Protein AF-A0A6J8A6L6-F1 (afdb_monomer)

Radius of gyration: 20.28 Å; Cα contacts (8 Å, |Δi|>4): 193; chains: 1; bounding box: 51×46×41 Å

Solvent-accessible surface area (backbone atoms only — not comparable to full-atom values): 12394 Å² total; per-residue (Å²): 108,68,69,60,49,52,60,46,54,54,51,47,54,52,52,54,62,68,62,69,82,65,91,55,63,66,60,51,48,52,50,51,31,48,42,44,27,54,24,18,53,29,79,70,84,44,77,91,83,37,68,95,82,71,87,51,84,79,68,48,50,60,61,52,48,49,46,52,78,72,39,100,46,93,71,59,74,93,60,43,43,72,30,72,67,57,22,48,54,24,46,51,53,48,54,53,51,40,59,72,72,36,48,47,46,54,54,46,48,57,48,46,72,53,46,51,89,36,54,76,45,77,61,79,72,49,72,43,64,65,83,81,79,43,74,45,50,54,52,54,60,70,48,41,53,89,56,95,89,40,44,71,67,57,51,50,73,76,63,75,27,89,49,75,74,43,81,48,71,85,50,92,63,26,36,39,36,30,32,67,79,71,47,75,48,75,43,52,74,96,58,85,83,44,72,77,53,54,75,67,65,68,92,69,85,128

Foldseek 3Di:
DVVVLVVLVVVLVVLVVVVPPDPDDLVVLLLVLLLQLQLQQAQDPDVVPHPPPCPDSVVSVVVVVCCVVPPPHPHDPVSNDHHPVSNVVSVVSNVVSCVVSLVLVSLVSVLCVLQPPQWPDDDSNDTDGDCPVDPSVVVLVVQADDDPSGDDDCCCVVPVADDWPDKDAPDVQFIWTQTPVRDIDTGDPPDDDDPVNVVVDDPDDD

Sequence (206 aa):
MKELYDQTKERLKTIEDYLKPNVKIHTIWEYTFMKYKQEASGCKCDPKYCKPDCENDKECKTKIQYIIDNAAYNLDIDKVKHNSGLRFIAKICLNNLWGHFAHARLKLYELLDILQERVLYIDTDSCIYNDDGSEACKKVENMMGSKLGDLTDEIVSKHNANHIKQFISAGPKDYSMKLDTEKLVSCCKGFRLNAEVEEKITLDKK

InterPro domains:
  IPR023211 DNA polymerase, palm domain superfamily [G3DSA:3.90.1600.10] (101-201)
  IPR043502 DNA/RNA polymerase superfamily [SSF56672] (23-191)

pLDDT: mean 72.85, std 14.39, range [43.75, 91.75]

Organism: Mytilus coruscus (NCBI:txid42192)

Mean predicted aligned error: 13.23 Å

Structure (mmCIF, N/CA/C/O backbone):
data_AF-A0A6J8A6L6-F1
#
_entry.id   AF-A0A6J8A6L6-F1
#
loop_
_atom_site.group_PDB
_atom_site.id
_atom_site.type_symbol
_atom_site.label_atom_id
_atom_site.label_alt_id
_atom_site.label_comp_id
_atom_site.label_asym_id
_atom_site.label_entity_id
_atom_site.label_seq_id
_atom_site.pdbx_PDB_ins_code
_atom_site.Cartn_x
_atom_site.Cartn_y
_atom_site.Cartn_z
_atom_site.occupancy
_atom_site.B_iso_or_equiv
_atom_site.auth_seq_id
_atom_site.auth_comp_id
_atom_site.auth_asym_id
_atom_site.auth_atom_id
_atom_site.pdbx_PDB_model_num
ATOM 1 N N . MET A 1 1 ? -15.154 -14.199 9.720 1.00 44.62 1 MET A N 1
ATOM 2 C CA . MET A 1 1 ? -13.721 -13.899 9.490 1.00 44.62 1 MET A CA 1
ATOM 3 C C . MET A 1 1 ? -12.916 -15.175 9.250 1.00 44.62 1 MET A C 1
ATOM 5 O O . MET A 1 1 ? -12.463 -15.331 8.128 1.00 44.62 1 MET A O 1
ATOM 9 N N . LYS A 1 2 ? -12.824 -16.124 10.202 1.00 44.19 2 LYS A N 1
ATOM 10 C CA . LYS A 1 2 ? -12.105 -17.411 10.011 1.00 44.19 2 LYS A CA 1
ATOM 11 C C . LYS A 1 2 ? -12.559 -18.231 8.796 1.00 44.19 2 LYS A C 1
ATOM 13 O O . LYS A 1 2 ? -11.745 -18.625 7.984 1.00 44.19 2 LYS A O 1
ATOM 18 N N . GLU A 1 3 ? -13.861 -18.392 8.609 1.00 45.03 3 GLU A N 1
ATOM 19 C CA . GLU A 1 3 ? -14.397 -19.197 7.501 1.00 45.03 3 GLU A CA 1
ATOM 20 C C . GLU A 1 3 ? -14.093 -18.591 6.114 1.00 45.03 3 GLU A C 1
ATOM 22 O O . GLU A 1 3 ? -13.758 -19.298 5.168 1.00 45.03 3 GLU A O 1
ATOM 27 N N . LEU A 1 4 ? -14.120 -17.255 6.014 1.00 46.56 4 LEU A N 1
ATOM 28 C CA . LEU A 1 4 ? -13.725 -16.524 4.807 1.00 46.56 4 LEU A CA 1
ATOM 29 C C . LEU A 1 4 ? -12.213 -16.649 4.553 1.00 46.56 4 LEU A C 1
ATOM 31 O O . LEU A 1 4 ? -11.782 -16.760 3.408 1.00 46.56 4 LEU A O 1
ATOM 35 N N . TYR A 1 5 ? -11.415 -16.647 5.622 1.00 53.03 5 TYR A N 1
ATOM 36 C CA . TYR A 1 5 ? -9.968 -16.836 5.580 1.00 53.03 5 TYR A CA 1
ATOM 37 C C . TYR A 1 5 ? -9.588 -18.244 5.099 1.00 53.03 5 TYR A C 1
ATOM 39 O O . TYR A 1 5 ? -8.754 -18.383 4.205 1.00 53.03 5 TYR A O 1
ATOM 47 N N . ASP A 1 6 ? -10.262 -19.279 5.597 1.00 54.59 6 ASP A N 1
ATOM 48 C CA . ASP A 1 6 ? -9.995 -20.672 5.226 1.00 54.59 6 ASP A CA 1
ATOM 49 C C . ASP A 1 6 ? -10.371 -20.954 3.762 1.00 54.59 6 ASP A C 1
ATOM 51 O O . ASP A 1 6 ? -9.559 -21.490 3.003 1.00 54.59 6 ASP A O 1
ATOM 55 N N . GLN A 1 7 ? -11.540 -20.475 3.311 1.00 52.78 7 GLN A N 1
ATOM 56 C CA . GLN A 1 7 ? -11.948 -20.538 1.895 1.00 52.78 7 GLN A CA 1
ATOM 57 C C . GLN A 1 7 ? -10.955 -19.826 0.967 1.00 52.78 7 GLN A C 1
ATOM 59 O O . GLN A 1 7 ? -10.756 -20.200 -0.191 1.00 52.78 7 GLN A O 1
ATOM 64 N N . THR A 1 8 ? -10.328 -18.772 1.473 1.00 47.59 8 THR A N 1
ATOM 65 C CA . THR A 1 8 ? -9.341 -17.991 0.737 1.00 47.59 8 THR A CA 1
ATOM 66 C C . THR A 1 8 ? -7.998 -18.719 0.645 1.00 47.59 8 THR A C 1
ATOM 68 O O . THR A 1 8 ? -7.376 -18.733 -0.419 1.00 47.59 8 THR A O 1
ATOM 71 N N . LYS A 1 9 ? -7.582 -19.395 1.721 1.00 59.16 9 LYS A N 1
ATOM 72 C CA . LYS A 1 9 ? -6.345 -20.187 1.792 1.00 59.16 9 LYS A CA 1
ATOM 73 C C . LYS A 1 9 ? -6.375 -21.416 0.878 1.00 59.16 9 LYS A C 1
ATOM 75 O O . LYS A 1 9 ? -5.357 -21.804 0.306 1.00 59.16 9 LYS A O 1
ATOM 80 N N . GLU A 1 10 ? -7.549 -21.998 0.673 1.00 64.25 10 GLU A N 1
ATOM 81 C CA . GLU A 1 10 ? -7.738 -23.106 -0.269 1.00 64.25 10 GLU A CA 1
ATOM 82 C C . GLU A 1 10 ? -7.642 -22.643 -1.738 1.00 64.25 10 GLU A C 1
ATOM 84 O O . GLU A 1 10 ? -6.993 -23.280 -2.577 1.00 64.25 10 GLU A O 1
ATOM 89 N N . ARG A 1 11 ? -8.202 -21.465 -2.042 1.00 58.31 11 ARG A N 1
ATOM 90 C CA . ARG A 1 11 ? -8.077 -20.820 -3.361 1.00 58.31 11 ARG A CA 1
ATOM 91 C C . ARG A 1 11 ? -6.641 -20.405 -3.671 1.00 58.31 11 ARG A C 1
ATOM 93 O O . ARG A 1 11 ? -6.204 -20.568 -4.805 1.00 58.31 11 ARG A O 1
ATOM 100 N N . LEU A 1 12 ? -5.907 -19.925 -2.670 1.00 56.31 12 LEU A N 1
ATOM 101 C CA . LEU A 1 12 ? -4.475 -19.625 -2.741 1.00 56.31 12 LEU A CA 1
ATOM 102 C C . LEU A 1 12 ? -3.658 -20.821 -3.227 1.00 56.31 12 LEU A C 1
ATOM 104 O O . LEU A 1 12 ? -2.958 -20.725 -4.231 1.00 56.31 12 LEU A O 1
ATOM 108 N N . LYS A 1 13 ? -3.815 -21.964 -2.553 1.00 62.66 13 LYS A N 1
ATOM 109 C CA . LYS A 1 13 ? -3.091 -23.198 -2.874 1.00 62.66 13 LYS A CA 1
ATOM 110 C C . LYS A 1 13 ? -3.380 -23.666 -4.300 1.00 62.66 13 LYS A C 1
ATOM 112 O O . LYS A 1 13 ? -2.478 -24.059 -5.030 1.00 62.66 13 LYS A O 1
ATOM 117 N N . THR A 1 14 ? -4.638 -23.524 -4.718 1.00 61.06 14 THR A N 1
ATOM 118 C CA . THR A 1 14 ? -5.060 -23.804 -6.094 1.00 61.06 14 THR A CA 1
ATOM 119 C C . THR A 1 14 ? -4.344 -22.885 -7.088 1.00 61.06 14 THR A C 1
ATOM 121 O O . THR A 1 14 ? -3.775 -23.369 -8.060 1.00 61.06 14 THR A O 1
ATOM 124 N N . ILE A 1 15 ? -4.315 -21.569 -6.847 1.00 57.56 15 ILE A N 1
ATOM 125 C CA . ILE A 1 15 ? -3.634 -20.601 -7.725 1.00 57.56 15 ILE A CA 1
ATOM 126 C C . ILE A 1 15 ? -2.124 -20.882 -7.791 1.00 57.56 15 ILE A C 1
ATOM 128 O O . ILE A 1 15 ? -1.559 -20.895 -8.882 1.00 57.56 15 ILE A O 1
ATOM 132 N N . GLU A 1 16 ? -1.474 -21.165 -6.661 1.00 57.41 16 GLU A N 1
ATOM 133 C CA . GLU A 1 16 ? -0.052 -21.528 -6.615 1.00 57.41 1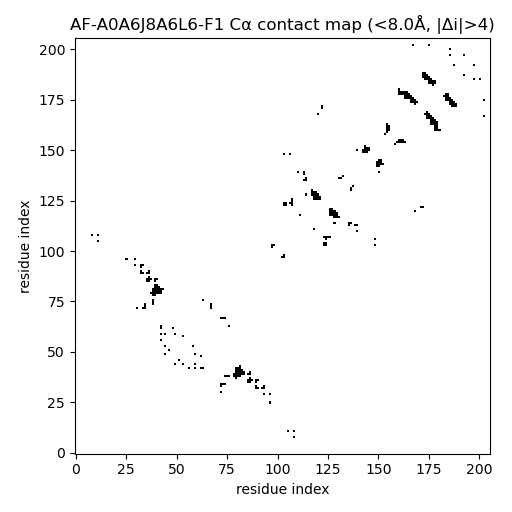6 GLU A CA 1
ATOM 134 C C . GLU A 1 16 ? 0.259 -22.788 -7.430 1.00 57.41 16 GLU A C 1
ATOM 136 O O . GLU A 1 16 ? 1.261 -22.833 -8.145 1.00 57.41 16 GLU A O 1
ATOM 141 N N . ASP A 1 17 ? -0.602 -23.802 -7.364 1.00 61.50 17 ASP A N 1
ATOM 142 C CA . ASP A 1 17 ? -0.435 -25.039 -8.127 1.00 61.50 17 ASP A CA 1
ATOM 143 C C . ASP A 1 17 ? -0.670 -24.828 -9.634 1.00 61.50 17 ASP A C 1
ATOM 145 O O . ASP A 1 17 ? 0.023 -25.438 -10.450 1.00 61.50 17 ASP A O 1
ATOM 149 N N . TYR A 1 18 ? -1.544 -23.889 -10.020 1.00 58.75 18 TYR A N 1
ATOM 150 C CA . TYR A 1 18 ? -1.695 -23.441 -11.413 1.00 58.75 18 TYR A CA 1
ATOM 151 C C . TYR A 1 18 ? -0.482 -22.648 -11.931 1.00 58.75 18 TYR A C 1
ATOM 153 O O . TYR A 1 18 ? -0.196 -22.680 -13.130 1.00 58.75 18 TYR A O 1
ATOM 161 N N . LEU A 1 19 ? 0.250 -21.950 -11.057 1.00 56.94 19 LEU A N 1
ATOM 162 C CA . LEU A 1 19 ? 1.420 -21.142 -11.426 1.00 56.94 19 LEU A CA 1
ATOM 163 C C . LEU A 1 19 ? 2.707 -21.972 -11.609 1.00 56.94 19 LEU A C 1
ATOM 165 O O . LEU A 1 19 ? 3.611 -21.545 -12.329 1.00 56.94 19 LEU A O 1
ATOM 169 N N . LYS A 1 20 ? 2.800 -23.163 -11.002 1.00 55.47 20 LYS A N 1
ATOM 170 C CA . LYS A 1 20 ? 4.007 -24.017 -10.994 1.00 55.47 20 LYS A CA 1
ATOM 171 C C . LYS A 1 20 ? 4.433 -24.663 -12.335 1.00 55.47 20 LYS A C 1
ATOM 173 O O . LYS A 1 20 ? 5.639 -24.859 -12.481 1.00 55.47 20 LYS A O 1
ATOM 178 N N . PRO A 1 21 ? 3.575 -24.996 -13.329 1.00 46.56 21 PRO A N 1
ATOM 179 C CA . PRO A 1 21 ? 4.047 -25.801 -14.468 1.00 46.56 21 PRO A CA 1
ATOM 180 C C . PRO A 1 21 ? 4.604 -25.037 -15.683 1.00 46.56 21 PRO A C 1
ATOM 182 O O . PRO A 1 21 ? 5.220 -25.667 -16.535 1.00 46.56 21 PRO A O 1
ATOM 185 N N . ASN A 1 22 ? 4.415 -23.717 -15.820 1.00 43.88 22 ASN A N 1
ATOM 186 C CA . ASN A 1 22 ? 4.686 -23.017 -17.090 1.00 43.88 22 ASN A CA 1
ATOM 187 C C . ASN A 1 22 ? 5.638 -21.822 -16.953 1.00 43.88 22 ASN A C 1
ATOM 189 O O . ASN A 1 22 ? 5.264 -20.663 -17.155 1.00 43.88 22 ASN A O 1
ATOM 193 N N . VAL A 1 23 ? 6.920 -22.085 -16.699 1.00 56.09 23 VAL A N 1
ATOM 194 C CA . VAL A 1 23 ? 7.944 -21.062 -16.940 1.00 56.09 23 VAL A CA 1
ATOM 195 C C . VAL A 1 23 ? 8.147 -20.933 -18.450 1.00 56.09 23 VAL A C 1
ATOM 197 O O . VAL A 1 23 ? 8.774 -21.795 -19.063 1.00 56.09 23 VAL A O 1
ATOM 200 N N . LYS A 1 24 ? 7.629 -19.844 -19.038 1.00 61.38 24 LYS A N 1
ATOM 201 C CA . LYS A 1 24 ? 8.437 -18.930 -19.876 1.00 61.38 24 LYS A CA 1
ATOM 202 C C . LYS A 1 24 ? 7.698 -17.692 -20.386 1.00 61.38 24 LYS A C 1
ATOM 204 O O . LYS A 1 24 ? 8.381 -16.717 -20.628 1.00 61.38 24 LYS A O 1
ATOM 209 N N . ILE A 1 25 ? 6.369 -17.631 -20.520 1.00 58.41 25 ILE A N 1
ATOM 210 C CA . ILE A 1 25 ? 5.755 -16.396 -21.067 1.00 58.41 25 ILE A CA 1
ATOM 211 C C . ILE A 1 25 ? 5.557 -15.312 -20.007 1.00 58.41 25 ILE A C 1
ATOM 213 O O . ILE A 1 25 ? 5.952 -14.173 -20.216 1.00 58.41 25 ILE A O 1
ATOM 217 N N . HIS A 1 26 ? 5.020 -15.690 -18.847 1.00 62.03 26 HIS A N 1
ATOM 218 C CA . HIS A 1 26 ? 4.762 -14.797 -17.722 1.00 62.03 26 HIS A CA 1
ATOM 219 C C . HIS A 1 26 ? 6.042 -14.095 -17.256 1.00 62.03 26 HIS A C 1
ATOM 221 O O . HIS A 1 26 ? 6.106 -12.871 -17.248 1.00 62.03 26 HIS A O 1
ATOM 227 N N . THR A 1 27 ? 7.089 -14.871 -16.967 1.00 66.19 27 THR A N 1
ATOM 228 C CA . THR A 1 27 ? 8.368 -14.333 -16.503 1.00 66.19 27 THR A CA 1
ATOM 229 C C . THR A 1 27 ? 9.036 -13.495 -17.588 1.00 66.19 27 THR A C 1
ATOM 231 O O . THR A 1 27 ? 9.457 -12.382 -17.318 1.00 66.19 27 THR A O 1
ATOM 234 N N . ILE A 1 28 ? 9.065 -13.934 -18.850 1.00 66.62 28 ILE A N 1
ATOM 235 C CA . ILE A 1 28 ? 9.642 -13.110 -19.926 1.00 66.62 28 ILE A CA 1
ATOM 236 C C . ILE A 1 28 ? 8.905 -11.772 -20.051 1.00 66.62 28 ILE A C 1
ATOM 238 O O . ILE A 1 28 ? 9.544 -10.734 -20.222 1.00 66.62 28 ILE A O 1
ATOM 242 N N . TRP A 1 29 ? 7.580 -11.770 -19.940 1.00 69.12 29 TRP A N 1
ATOM 243 C CA . TRP A 1 29 ? 6.769 -10.563 -20.071 1.00 69.12 29 TRP A CA 1
ATOM 244 C C . TRP A 1 29 ? 6.945 -9.632 -18.862 1.00 69.12 29 TRP A C 1
ATOM 246 O O . TRP A 1 29 ? 7.194 -8.442 -19.050 1.00 69.12 29 TRP A O 1
ATOM 256 N N . GLU A 1 30 ? 6.941 -10.159 -17.633 1.00 71.31 30 GLU A N 1
ATOM 257 C CA . GLU A 1 30 ? 7.287 -9.392 -16.427 1.00 71.31 30 GLU A CA 1
ATOM 258 C C . GLU A 1 30 ? 8.668 -8.746 -16.548 1.00 71.31 30 GLU A C 1
ATOM 260 O O . GLU A 1 30 ? 8.789 -7.532 -16.388 1.00 71.31 30 GLU A O 1
ATOM 265 N N . TYR A 1 31 ? 9.690 -9.524 -16.915 1.00 74.75 31 TYR A N 1
ATOM 266 C CA . TYR A 1 31 ? 11.065 -9.045 -17.069 1.00 74.75 31 TYR A CA 1
ATOM 267 C C . TYR A 1 31 ? 11.170 -7.972 -18.160 1.00 74.75 31 TYR A C 1
ATOM 269 O O . TYR A 1 31 ? 11.819 -6.943 -17.966 1.00 74.75 31 TYR A O 1
ATOM 277 N N . THR A 1 32 ? 10.500 -8.177 -19.295 1.00 74.94 32 THR A N 1
ATOM 278 C CA . THR A 1 32 ? 10.548 -7.262 -20.443 1.00 74.94 32 THR A CA 1
ATOM 279 C C . THR A 1 32 ? 9.894 -5.923 -20.120 1.00 74.94 32 THR A C 1
ATOM 281 O O . THR A 1 32 ? 10.501 -4.868 -20.312 1.00 74.94 32 THR A O 1
ATOM 284 N N . PHE A 1 33 ? 8.669 -5.932 -19.588 1.00 80.31 33 PHE A N 1
ATOM 285 C CA . PHE A 1 33 ? 7.977 -4.681 -19.283 1.00 80.31 33 PHE A CA 1
ATOM 286 C C . PHE A 1 33 ? 8.528 -3.998 -18.033 1.00 80.31 33 PHE A C 1
ATOM 288 O O . PHE A 1 33 ? 8.491 -2.768 -17.965 1.00 80.31 33 PHE A O 1
ATOM 295 N N . MET A 1 34 ? 9.098 -4.740 -17.078 1.00 77.25 34 MET A N 1
ATOM 296 C CA . MET A 1 34 ? 9.843 -4.143 -15.966 1.00 77.25 34 MET A CA 1
ATOM 297 C C . MET A 1 34 ? 11.084 -3.411 -16.447 1.00 77.25 34 MET A C 1
ATOM 299 O O . MET A 1 34 ? 11.280 -2.254 -16.063 1.00 77.25 34 MET A O 1
ATOM 303 N N . LYS A 1 35 ? 11.852 -4.032 -17.346 1.00 77.69 35 LYS A N 1
ATOM 304 C CA . LYS A 1 35 ? 12.988 -3.393 -18.008 1.00 77.69 35 LYS A CA 1
ATOM 305 C C . LYS A 1 35 ? 12.556 -2.107 -18.714 1.00 77.69 35 LYS A C 1
ATOM 307 O O . LYS A 1 35 ? 13.074 -1.044 -18.389 1.00 77.69 35 LYS A O 1
ATOM 312 N N . TYR A 1 36 ? 11.530 -2.156 -19.568 1.00 80.12 36 TYR A N 1
ATOM 313 C CA . TYR A 1 36 ? 11.034 -0.955 -20.254 1.00 80.12 36 TYR A CA 1
ATOM 314 C C . TYR A 1 36 ? 10.513 0.118 -19.302 1.00 80.12 36 TYR A C 1
ATOM 316 O O . TYR A 1 36 ? 10.744 1.306 -19.517 1.00 80.12 36 TYR A O 1
ATOM 324 N N . LYS A 1 37 ? 9.828 -0.271 -18.223 1.00 79.69 37 LYS A N 1
ATOM 325 C CA . LYS A 1 37 ? 9.348 0.665 -17.204 1.00 79.69 37 LYS A CA 1
ATOM 326 C C . LYS A 1 37 ? 10.514 1.374 -16.515 1.00 79.69 37 LYS A C 1
ATOM 328 O O . LYS A 1 37 ? 10.396 2.568 -16.237 1.00 79.69 37 LYS A O 1
ATOM 333 N N . GLN A 1 38 ? 11.591 0.655 -16.208 1.00 76.44 38 GLN A N 1
ATOM 334 C CA . GLN A 1 38 ? 12.791 1.192 -15.563 1.00 76.44 38 GLN A CA 1
ATOM 335 C C . GLN A 1 38 ? 13.590 2.081 -16.527 1.00 76.44 38 GLN A C 1
ATOM 337 O O . GLN A 1 38 ? 13.855 3.230 -16.180 1.00 76.44 38 GLN A O 1
ATOM 342 N N . GLU A 1 39 ? 13.848 1.628 -17.757 1.00 76.38 39 GLU A N 1
ATOM 343 C CA . GLU A 1 39 ? 14.518 2.412 -18.811 1.00 76.38 39 GLU A CA 1
ATOM 344 C C . GLU A 1 39 ? 13.767 3.718 -19.106 1.00 76.38 39 GLU A C 1
ATOM 346 O O . GLU A 1 39 ? 14.351 4.800 -19.080 1.00 76.38 39 GLU A O 1
ATOM 351 N N . ALA A 1 40 ? 12.443 3.639 -19.274 1.00 77.88 40 ALA A N 1
ATOM 352 C CA . ALA A 1 40 ? 11.594 4.792 -19.564 1.00 77.88 40 ALA A CA 1
ATOM 353 C C . ALA A 1 40 ? 11.356 5.710 -18.355 1.00 77.88 40 ALA A C 1
ATOM 355 O O . ALA A 1 40 ? 10.939 6.859 -18.517 1.00 77.88 40 ALA A O 1
ATOM 356 N N . SER A 1 41 ? 11.589 5.236 -17.126 1.00 70.62 41 SER A N 1
ATOM 357 C CA . SER A 1 41 ? 11.539 6.120 -15.954 1.00 70.62 41 SER A CA 1
ATOM 358 C C . SER A 1 41 ? 12.656 7.156 -16.014 1.00 70.62 41 SER A C 1
ATOM 360 O O . SER A 1 41 ? 12.446 8.295 -15.582 1.00 70.62 41 SER A O 1
ATOM 362 N N . GLY A 1 42 ? 13.783 6.796 -16.635 1.00 64.50 42 GLY A N 1
ATOM 363 C CA . GLY A 1 42 ? 14.973 7.621 -16.691 1.00 64.50 42 GLY A CA 1
ATOM 364 C C . GLY A 1 42 ? 15.522 7.944 -15.303 1.00 64.50 42 GLY A C 1
ATOM 365 O O . GLY A 1 42 ? 15.006 7.530 -14.259 1.00 64.50 42 GLY A O 1
ATOM 366 N N . CYS A 1 43 ? 16.559 8.761 -15.308 1.00 55.38 43 CYS A 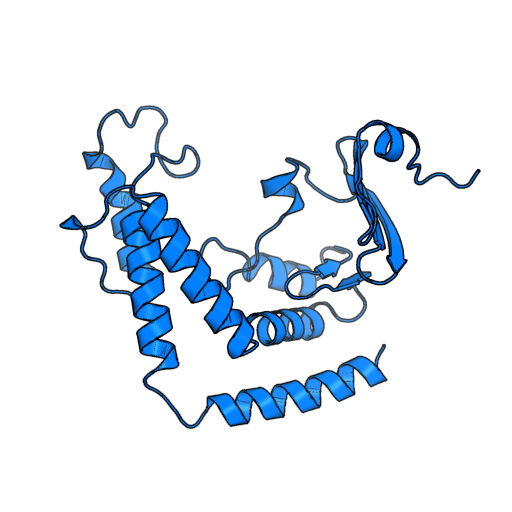N 1
ATOM 367 C CA . CYS A 1 43 ? 17.203 9.281 -14.122 1.00 55.38 43 CYS A CA 1
ATOM 368 C C . CYS A 1 43 ? 16.743 10.717 -13.867 1.00 55.38 43 CYS A C 1
ATOM 370 O O . CYS A 1 43 ? 17.449 11.674 -14.140 1.00 55.38 43 CYS A O 1
ATOM 372 N N . LYS A 1 44 ? 15.520 10.894 -13.355 1.00 51.41 44 LYS A N 1
ATOM 373 C CA . LYS A 1 44 ? 15.205 12.157 -12.675 1.00 51.41 44 LYS A CA 1
ATOM 374 C C . LYS A 1 44 ? 15.861 12.102 -11.300 1.00 51.41 44 LYS A C 1
ATOM 376 O O . LYS A 1 44 ? 15.604 11.145 -10.563 1.00 51.41 44 LYS A O 1
ATOM 381 N N . CYS A 1 45 ? 16.712 13.084 -11.005 1.00 46.91 45 CYS A N 1
ATOM 382 C CA . CYS A 1 45 ? 17.333 13.283 -9.700 1.00 46.91 45 CYS A CA 1
ATOM 383 C C . CYS A 1 45 ? 16.217 13.308 -8.651 1.00 46.91 45 CYS A C 1
ATOM 385 O O . CYS A 1 45 ? 15.422 14.243 -8.601 1.00 46.91 45 CYS A O 1
ATOM 387 N N . ASP A 1 46 ? 16.088 12.225 -7.891 1.00 45.56 46 ASP A N 1
ATOM 388 C CA . ASP A 1 46 ? 15.126 12.133 -6.802 1.00 45.56 46 ASP A CA 1
ATOM 389 C C . ASP A 1 46 ? 15.845 12.647 -5.547 1.00 45.56 46 ASP A C 1
ATOM 391 O O . ASP A 1 46 ? 16.861 12.049 -5.178 1.00 45.56 46 ASP A O 1
ATOM 395 N N . PRO A 1 47 ? 15.382 13.731 -4.896 1.00 47.78 47 PRO A N 1
ATOM 396 C CA . PRO A 1 47 ? 16.052 14.314 -3.731 1.00 47.78 47 PRO A CA 1
ATOM 397 C C . PRO A 1 47 ? 16.237 13.334 -2.564 1.00 47.78 47 PRO A C 1
ATOM 399 O O . PRO A 1 47 ? 17.066 13.574 -1.693 1.00 47.78 47 PRO A O 1
ATOM 402 N N . LYS A 1 48 ? 15.483 12.223 -2.535 1.00 47.12 48 LYS A N 1
ATOM 403 C CA . LYS A 1 48 ? 15.651 11.157 -1.534 1.00 47.12 48 LYS A CA 1
ATOM 404 C C . LYS A 1 48 ? 16.914 10.314 -1.739 1.00 47.12 48 LYS A C 1
ATOM 406 O O . LYS A 1 48 ? 17.388 9.708 -0.784 1.00 47.12 48 LYS A O 1
ATOM 411 N N . TYR A 1 49 ? 17.435 10.247 -2.966 1.00 44.44 49 TYR A N 1
ATOM 412 C CA . TYR A 1 49 ? 18.526 9.340 -3.356 1.00 44.44 49 TYR A CA 1
ATOM 413 C C . TYR A 1 49 ? 19.702 10.044 -4.052 1.00 44.44 49 TYR A C 1
ATOM 415 O O . TYR A 1 49 ? 20.747 9.429 -4.259 1.00 44.44 49 TYR A O 1
ATOM 423 N N . CYS A 1 50 ? 19.556 11.321 -4.409 1.00 45.16 50 CYS A N 1
ATOM 424 C CA . CYS A 1 50 ? 20.597 12.154 -5.007 1.00 45.16 50 CYS A CA 1
ATOM 425 C C . CYS A 1 50 ? 20.936 13.327 -4.079 1.00 45.16 50 CYS A C 1
ATOM 427 O O . CYS A 1 50 ? 20.060 13.857 -3.397 1.00 45.16 50 CYS A O 1
ATOM 429 N N . LYS A 1 51 ? 22.204 13.757 -4.071 1.00 46.28 51 LYS A N 1
ATOM 430 C CA . LYS A 1 51 ? 22.604 14.991 -3.380 1.00 46.28 51 LYS A CA 1
ATOM 431 C C . LYS A 1 51 ? 21.904 16.207 -4.024 1.00 46.28 51 LYS A C 1
ATOM 433 O O . LYS A 1 51 ? 21.661 16.165 -5.233 1.00 46.28 51 LYS A O 1
ATOM 438 N N . PRO A 1 52 ? 21.614 17.278 -3.257 1.00 47.84 52 PRO A N 1
ATOM 439 C CA . PRO A 1 52 ? 20.927 18.477 -3.753 1.00 47.84 52 PRO A CA 1
ATOM 440 C C . PRO A 1 52 ? 21.585 19.137 -4.978 1.00 47.84 52 PRO A C 1
ATOM 442 O O . PRO A 1 52 ? 20.874 19.681 -5.815 1.00 47.84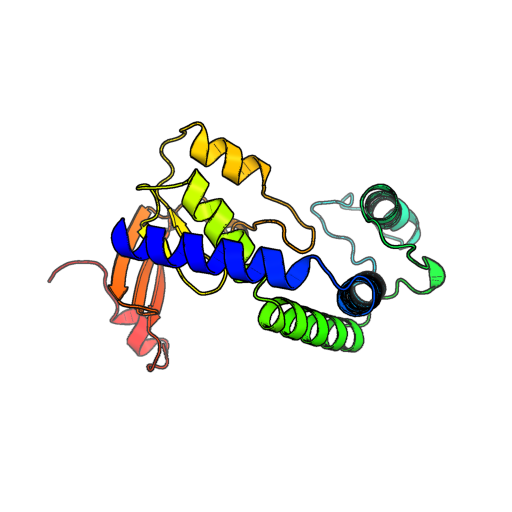 52 PRO A O 1
ATOM 445 N N . ASP A 1 53 ? 22.907 19.007 -5.131 1.00 47.88 53 ASP A N 1
ATOM 446 C CA . ASP A 1 53 ? 23.703 19.669 -6.179 1.00 47.88 53 ASP A CA 1
ATOM 447 C C . ASP A 1 53 ? 23.974 18.786 -7.419 1.00 47.88 53 ASP A C 1
ATOM 449 O O . ASP A 1 53 ? 25.002 18.912 -8.084 1.00 47.88 53 ASP A O 1
ATOM 453 N N . CYS A 1 54 ? 23.079 17.847 -7.743 1.00 49.25 54 CYS A N 1
ATOM 454 C CA . CYS A 1 54 ? 23.215 16.991 -8.928 1.00 49.25 54 CYS A CA 1
ATOM 455 C C . CYS A 1 54 ? 22.889 17.773 -10.218 1.00 49.25 54 CYS A C 1
ATOM 457 O O . CYS A 1 54 ? 21.841 17.573 -10.835 1.00 49.25 54 CYS A O 1
ATOM 459 N N . GLU A 1 55 ? 23.792 18.663 -10.635 1.00 45.59 55 GLU A N 1
ATOM 460 C CA . GLU A 1 55 ? 23.639 19.507 -11.831 1.00 45.59 55 GLU A CA 1
ATOM 461 C C . GLU A 1 55 ? 23.827 18.755 -13.154 1.00 45.59 55 GLU A C 1
ATOM 463 O O . GLU A 1 55 ? 23.509 19.292 -14.211 1.00 45.59 55 GLU A O 1
ATOM 468 N N . ASN A 1 56 ? 24.312 17.509 -13.146 1.00 47.53 56 ASN A N 1
ATOM 469 C CA . ASN A 1 56 ? 24.547 16.773 -14.383 1.00 47.53 56 ASN A CA 1
ATOM 470 C C . ASN A 1 56 ? 24.231 15.279 -14.264 1.00 47.53 56 ASN A C 1
ATOM 472 O O . ASN A 1 56 ? 24.727 14.579 -13.383 1.00 47.53 56 ASN A O 1
ATOM 476 N N . ASP A 1 57 ? 23.494 14.789 -15.264 1.00 49.75 57 ASP A N 1
ATOM 477 C CA . ASP A 1 57 ? 23.056 13.406 -15.540 1.00 49.75 57 ASP A CA 1
ATOM 478 C C . ASP A 1 57 ? 24.137 12.310 -15.331 1.00 49.75 57 ASP A C 1
ATOM 480 O O . ASP A 1 57 ? 23.836 11.123 -15.215 1.00 49.75 57 ASP A O 1
ATOM 484 N N . LYS A 1 58 ? 25.422 12.686 -15.250 1.00 44.50 58 LYS A N 1
ATOM 485 C CA . LYS A 1 58 ? 26.567 11.780 -15.062 1.00 44.50 58 LYS A CA 1
ATOM 486 C C . LYS A 1 58 ? 26.693 11.185 -13.654 1.00 44.50 58 LYS A C 1
ATOM 488 O O . LYS A 1 58 ? 27.255 10.095 -13.545 1.00 44.50 58 LYS A O 1
ATOM 493 N N . GLU A 1 59 ? 26.177 11.834 -12.608 1.00 44.72 59 GLU A N 1
ATOM 494 C CA . GLU A 1 59 ? 26.194 11.288 -11.236 1.00 44.72 59 GLU A CA 1
ATOM 495 C C . GLU A 1 59 ? 24.983 10.395 -10.917 1.00 44.72 59 GLU A C 1
ATOM 497 O O . GLU A 1 59 ? 24.995 9.667 -9.927 1.00 44.72 59 GLU A O 1
ATOM 502 N N . CYS A 1 60 ? 23.983 10.317 -11.805 1.00 49.84 60 CYS A N 1
ATOM 503 C CA . CYS A 1 60 ? 22.838 9.409 -11.656 1.00 49.84 60 CYS A CA 1
ATOM 504 C C . CYS A 1 60 ? 23.179 7.919 -11.882 1.00 49.84 60 CYS A C 1
ATOM 506 O O . CYS A 1 60 ? 22.322 7.036 -11.768 1.00 49.84 60 CYS A O 1
ATOM 508 N N . LYS A 1 61 ? 24.456 7.620 -12.155 1.00 50.81 61 LYS A N 1
ATOM 509 C CA . LYS A 1 61 ? 24.993 6.260 -12.252 1.00 50.81 61 LYS A CA 1
ATOM 510 C C . LYS A 1 61 ? 24.797 5.454 -10.972 1.00 50.81 61 LYS A C 1
ATOM 512 O O . LYS A 1 61 ? 24.639 4.252 -11.078 1.00 50.81 61 LYS A O 1
ATOM 517 N N . THR A 1 62 ? 24.737 6.067 -9.790 1.00 52.19 62 THR A N 1
ATOM 518 C CA . THR A 1 62 ? 24.487 5.347 -8.524 1.00 52.19 62 THR A CA 1
ATOM 519 C C . THR A 1 62 ? 23.084 4.753 -8.442 1.00 52.19 62 THR A C 1
ATOM 521 O O . THR A 1 62 ? 22.942 3.640 -7.948 1.00 52.19 62 THR A O 1
ATOM 524 N N . LYS A 1 63 ? 22.051 5.421 -8.977 1.00 55.25 63 LYS A N 1
ATOM 525 C CA . LYS A 1 63 ? 20.690 4.857 -9.050 1.00 55.25 63 LYS A CA 1
ATOM 526 C C . LYS A 1 63 ? 20.621 3.717 -10.060 1.00 55.25 63 LYS A C 1
ATOM 528 O O . LYS A 1 63 ? 20.028 2.685 -9.770 1.00 55.25 63 LYS A O 1
ATOM 533 N N . ILE A 1 64 ? 21.245 3.890 -11.225 1.00 57.38 64 ILE A N 1
ATOM 534 C CA . ILE A 1 64 ? 21.307 2.851 -12.261 1.00 57.38 64 ILE A CA 1
ATOM 535 C C . ILE A 1 64 ? 22.104 1.648 -11.757 1.00 57.38 64 ILE A C 1
ATOM 537 O O . ILE A 1 64 ? 21.620 0.532 -11.876 1.00 57.38 64 ILE A O 1
ATOM 541 N N . GLN A 1 65 ? 23.262 1.869 -11.135 1.00 57.44 65 GLN A N 1
ATOM 542 C CA . GLN A 1 65 ? 24.099 0.818 -10.565 1.00 57.44 65 GLN A CA 1
ATOM 543 C C . GLN A 1 65 ? 23.383 0.113 -9.414 1.00 57.44 65 GLN A C 1
ATOM 545 O O . GLN A 1 65 ? 23.321 -1.104 -9.418 1.00 57.44 65 GLN A O 1
ATOM 550 N N . TYR A 1 66 ? 22.726 0.846 -8.507 1.00 57.72 66 TYR A N 1
ATOM 551 C CA . TYR A 1 66 ? 21.881 0.241 -7.475 1.00 57.72 66 TYR A CA 1
ATOM 552 C C . TYR A 1 66 ? 20.782 -0.628 -8.089 1.00 57.72 66 TYR A C 1
ATOM 554 O O . TYR A 1 66 ? 20.569 -1.741 -7.623 1.00 57.72 66 TYR A O 1
ATOM 562 N N . ILE A 1 67 ? 20.095 -0.163 -9.138 1.00 59.34 67 ILE A N 1
ATOM 563 C CA . ILE A 1 67 ? 19.073 -0.963 -9.822 1.00 59.34 67 ILE A CA 1
ATOM 564 C C . ILE A 1 67 ? 19.712 -2.171 -10.522 1.00 59.34 67 ILE A C 1
ATOM 566 O O . ILE A 1 67 ? 19.147 -3.247 -10.424 1.00 59.34 67 ILE A O 1
ATOM 570 N N . ILE A 1 68 ? 20.870 -2.048 -11.170 1.00 61.22 68 ILE A N 1
ATOM 571 C CA . ILE A 1 68 ? 21.589 -3.177 -11.787 1.00 61.22 68 ILE A CA 1
ATOM 572 C C . ILE A 1 68 ? 21.996 -4.209 -10.727 1.00 61.22 68 ILE A C 1
ATOM 574 O O . ILE A 1 68 ? 21.780 -5.401 -10.920 1.00 61.22 68 ILE A O 1
ATOM 578 N N . ASP A 1 69 ? 22.518 -3.751 -9.592 1.00 58.69 69 ASP A N 1
ATOM 579 C CA . ASP A 1 69 ? 22.986 -4.601 -8.497 1.00 58.69 69 ASP A CA 1
ATOM 580 C C . ASP A 1 69 ? 21.815 -5.269 -7.750 1.00 58.69 69 ASP A C 1
ATOM 582 O O . ASP A 1 69 ? 21.971 -6.342 -7.173 1.00 58.69 69 ASP 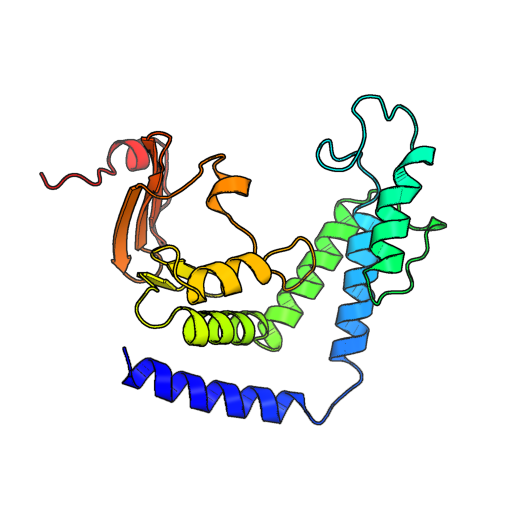A O 1
ATOM 586 N N . ASN A 1 70 ? 20.627 -4.646 -7.752 1.00 54.50 70 ASN A N 1
ATOM 587 C CA . ASN A 1 70 ? 19.462 -5.078 -6.966 1.00 54.50 70 ASN A CA 1
ATOM 588 C C . ASN A 1 70 ? 18.274 -5.596 -7.785 1.00 54.50 70 ASN A C 1
ATOM 590 O O . ASN A 1 70 ? 17.281 -6.035 -7.186 1.00 54.50 70 ASN A O 1
ATOM 594 N N . ALA A 1 71 ? 18.318 -5.503 -9.110 1.00 57.03 71 ALA A N 1
ATOM 595 C CA . ALA A 1 71 ? 17.267 -5.968 -10.001 1.00 57.03 71 ALA A CA 1
ATOM 596 C C . ALA A 1 71 ? 17.781 -7.125 -10.855 1.00 57.03 71 ALA A C 1
ATOM 598 O O . ALA A 1 71 ? 18.855 -7.072 -11.437 1.00 57.03 71 ALA A O 1
ATOM 599 N N . ALA A 1 72 ? 16.960 -8.163 -11.004 1.00 54.31 72 ALA A N 1
ATOM 600 C CA . ALA A 1 72 ? 17.277 -9.336 -11.818 1.00 54.31 72 ALA A CA 1
ATOM 601 C C . ALA A 1 72 ? 17.222 -9.070 -13.343 1.00 54.31 72 ALA A C 1
ATOM 603 O O . ALA A 1 72 ? 17.185 -10.011 -14.136 1.00 54.31 72 ALA A O 1
ATOM 604 N N . TYR A 1 73 ? 17.155 -7.804 -13.767 1.00 63.12 73 TYR A N 1
ATOM 605 C CA . TYR A 1 73 ? 16.899 -7.394 -15.145 1.00 63.12 73 TYR A CA 1
ATOM 606 C C . TYR A 1 73 ? 18.166 -6.770 -15.735 1.00 63.12 73 TYR A C 1
ATOM 608 O O . TYR A 1 73 ? 18.655 -5.763 -15.231 1.00 63.12 73 TYR A O 1
ATOM 616 N N . ASN A 1 74 ? 18.682 -7.344 -16.824 1.00 63.56 74 ASN A N 1
ATOM 617 C CA . ASN A 1 74 ? 19.846 -6.816 -17.539 1.00 63.56 74 ASN A CA 1
ATOM 618 C C . ASN A 1 74 ? 19.462 -5.518 -18.282 1.00 63.56 74 ASN A C 1
ATOM 620 O O . ASN A 1 74 ? 18.990 -5.555 -19.428 1.00 63.56 74 ASN A O 1
ATOM 624 N N . LEU A 1 75 ? 19.555 -4.390 -17.577 1.00 67.31 75 LEU A N 1
ATOM 625 C CA . LEU A 1 75 ? 19.187 -3.055 -18.050 1.00 67.31 75 LEU A CA 1
ATOM 626 C C . LEU A 1 75 ? 20.213 -2.524 -19.046 1.00 67.31 75 LEU A C 1
ATOM 628 O O . LEU A 1 75 ? 21.416 -2.638 -18.834 1.00 67.31 75 LEU A O 1
ATOM 632 N N . ASP A 1 76 ? 19.723 -1.917 -20.124 1.00 67.88 76 ASP A N 1
ATOM 633 C CA . ASP A 1 76 ? 20.581 -1.263 -21.102 1.00 67.88 76 ASP A CA 1
ATOM 634 C C . ASP A 1 76 ? 20.730 0.214 -20.721 1.00 67.88 76 ASP A C 1
ATOM 636 O O . ASP A 1 76 ? 19.800 1.005 -20.895 1.00 67.88 76 ASP A O 1
ATOM 640 N N . ILE A 1 77 ? 21.883 0.567 -20.141 1.00 63.81 77 ILE A N 1
ATOM 641 C CA . ILE A 1 77 ? 22.153 1.906 -19.589 1.00 63.81 77 ILE A CA 1
ATOM 642 C C . ILE A 1 77 ? 21.955 2.989 -20.656 1.00 63.81 77 ILE A C 1
ATOM 644 O O . ILE A 1 77 ? 21.409 4.050 -20.356 1.00 63.81 77 ILE A O 1
ATOM 648 N N . ASP A 1 78 ? 22.303 2.697 -21.909 1.00 67.12 78 ASP A N 1
ATOM 649 C CA . ASP A 1 78 ? 22.205 3.648 -23.020 1.00 67.12 78 ASP A CA 1
ATOM 650 C C . ASP A 1 78 ? 20.749 3.952 -23.410 1.00 67.12 78 ASP A C 1
ATOM 652 O O . ASP A 1 78 ? 20.452 4.991 -24.007 1.00 67.12 78 ASP A O 1
ATOM 656 N N . LYS A 1 79 ? 19.812 3.068 -23.043 1.00 68.75 79 LYS A N 1
ATOM 657 C CA . LYS A 1 79 ? 18.369 3.244 -23.266 1.00 68.75 79 LYS A CA 1
ATOM 658 C C . LYS A 1 79 ? 17.645 3.898 -22.092 1.00 68.75 79 LYS A C 1
ATOM 660 O O . LYS A 1 79 ? 16.462 4.224 -22.229 1.00 68.75 79 LYS A O 1
ATOM 665 N N . VAL A 1 80 ? 18.313 4.116 -20.956 1.00 69.12 80 VAL A N 1
ATOM 666 C CA . VAL A 1 80 ? 17.714 4.757 -19.777 1.00 69.12 80 VAL A CA 1
ATOM 667 C C . VAL A 1 80 ? 17.529 6.251 -20.046 1.00 69.12 80 VAL A C 1
ATOM 669 O O . VAL A 1 80 ? 18.374 7.085 -19.733 1.00 69.12 80 VAL A O 1
ATOM 672 N N . LYS A 1 81 ? 16.384 6.608 -20.628 1.00 70.38 81 LYS A N 1
ATOM 673 C CA . LYS A 1 81 ? 15.992 7.988 -20.918 1.00 70.38 81 LYS A CA 1
ATOM 674 C C . LYS A 1 81 ? 14.554 8.210 -20.485 1.00 70.38 81 LYS A C 1
ATOM 676 O O . LYS A 1 81 ? 13.670 7.409 -20.781 1.00 70.38 81 LYS A O 1
ATOM 681 N N . HIS A 1 82 ? 14.307 9.337 -19.818 1.00 74.69 82 HIS A N 1
ATOM 682 C CA . HIS A 1 82 ? 12.964 9.674 -19.359 1.00 74.69 82 HIS A CA 1
ATOM 683 C C . HIS A 1 82 ? 11.977 9.735 -20.537 1.00 74.69 82 HIS A C 1
ATOM 685 O O . HIS A 1 82 ? 12.109 10.567 -21.434 1.00 74.69 82 HIS A O 1
ATOM 691 N N . ASN A 1 83 ? 10.978 8.854 -20.514 1.00 78.31 83 ASN A N 1
ATOM 692 C CA . ASN A 1 83 ? 9.918 8.744 -21.507 1.00 78.31 83 ASN A CA 1
ATOM 693 C C . ASN A 1 83 ? 8.599 8.394 -20.800 1.00 78.31 83 ASN A C 1
ATOM 695 O O . ASN A 1 83 ? 8.316 7.236 -20.486 1.00 78.31 83 ASN A O 1
ATOM 699 N N . SER A 1 84 ? 7.775 9.410 -20.542 1.00 76.06 84 SER A N 1
ATOM 700 C CA . SER A 1 84 ? 6.509 9.260 -19.815 1.00 76.06 84 SER A CA 1
ATOM 701 C C . SER A 1 84 ? 5.510 8.338 -20.525 1.00 76.06 84 SER A C 1
ATOM 703 O O . SER A 1 84 ? 4.836 7.555 -19.856 1.00 76.06 84 SER A O 1
ATOM 705 N N . GLY A 1 85 ? 5.447 8.382 -21.860 1.00 77.25 85 GLY A N 1
ATOM 706 C CA . GLY A 1 85 ? 4.537 7.560 -22.662 1.00 77.25 85 GLY A CA 1
ATOM 707 C C . GLY A 1 85 ? 4.904 6.078 -22.625 1.00 77.25 85 GLY A C 1
ATOM 708 O O . GLY A 1 85 ? 4.071 5.239 -22.282 1.00 77.25 85 GLY A O 1
ATOM 709 N N . LEU A 1 86 ? 6.172 5.750 -22.886 1.00 78.44 86 LEU A N 1
ATOM 710 C CA . LEU A 1 86 ? 6.652 4.366 -22.812 1.00 78.44 86 LEU A CA 1
ATOM 711 C C . LEU A 1 86 ? 6.530 3.814 -21.388 1.00 78.44 86 LEU A C 1
ATOM 713 O O . LEU A 1 86 ? 6.097 2.678 -21.194 1.00 78.44 86 LEU A O 1
ATOM 717 N N . ARG A 1 87 ? 6.826 4.642 -20.379 1.00 81.00 87 ARG A N 1
ATOM 718 C CA . ARG A 1 87 ? 6.641 4.283 -18.971 1.00 81.00 87 ARG A CA 1
ATOM 719 C C . ARG A 1 87 ? 5.182 3.956 -18.657 1.00 81.00 87 ARG A C 1
ATOM 721 O O . ARG A 1 87 ? 4.922 3.013 -17.909 1.00 81.00 87 ARG A O 1
ATOM 728 N N . PHE A 1 88 ? 4.247 4.741 -19.185 1.00 80.50 88 PHE A N 1
ATOM 729 C CA . PHE A 1 88 ? 2.817 4.538 -18.989 1.00 80.50 88 PHE A CA 1
ATOM 730 C C . PHE A 1 88 ? 2.345 3.225 -19.619 1.00 80.50 88 PHE A C 1
ATOM 732 O O . PHE A 1 88 ? 1.725 2.420 -18.926 1.00 80.50 88 PHE A O 1
ATOM 739 N N . ILE A 1 89 ? 2.720 2.961 -20.875 1.00 82.06 89 ILE A N 1
ATOM 740 C CA . ILE A 1 89 ? 2.387 1.711 -21.577 1.00 82.06 89 ILE A CA 1
ATOM 741 C C . ILE A 1 89 ? 2.964 0.508 -20.827 1.00 82.06 89 ILE A C 1
ATOM 743 O O . ILE A 1 89 ? 2.232 -0.424 -20.502 1.00 82.06 89 ILE A O 1
ATOM 747 N N . ALA A 1 90 ? 4.250 0.559 -20.467 1.00 83.00 90 ALA A N 1
ATOM 748 C CA . ALA A 1 90 ? 4.895 -0.521 -19.729 1.00 83.00 90 ALA A CA 1
ATOM 749 C C . ALA A 1 90 ? 4.225 -0.776 -18.369 1.00 83.00 90 ALA A C 1
ATOM 751 O O . ALA A 1 90 ? 4.034 -1.926 -17.975 1.00 83.00 90 ALA A O 1
ATOM 752 N N . LYS A 1 91 ? 3.805 0.287 -17.667 1.00 83.19 91 LYS A N 1
ATOM 753 C CA . LYS A 1 91 ? 3.055 0.174 -16.408 1.00 83.19 91 LYS A CA 1
ATOM 754 C C . LYS A 1 91 ? 1.671 -0.451 -16.614 1.00 83.19 91 LYS A C 1
ATOM 756 O O . LYS A 1 91 ? 1.294 -1.295 -15.809 1.00 83.19 91 LYS A O 1
ATOM 761 N N . ILE A 1 92 ? 0.932 -0.069 -17.659 1.00 84.94 92 ILE A N 1
ATOM 762 C CA . ILE A 1 92 ? -0.377 -0.668 -17.971 1.00 84.94 92 ILE A CA 1
ATOM 763 C C . ILE A 1 92 ? -0.233 -2.159 -18.246 1.00 84.94 92 ILE A C 1
ATOM 765 O O . ILE A 1 92 ? -0.972 -2.949 -17.665 1.00 84.94 92 ILE A O 1
ATOM 769 N N . CYS A 1 93 ? 0.722 -2.539 -19.098 1.00 83.62 93 CYS A N 1
ATOM 770 C CA . CYS A 1 93 ? 0.988 -3.937 -19.404 1.00 83.62 93 CYS A CA 1
ATOM 771 C C . CYS A 1 93 ? 1.229 -4.714 -18.107 1.00 83.62 93 CYS A C 1
ATOM 773 O O . CYS A 1 93 ? 0.464 -5.628 -17.806 1.00 83.62 93 CYS A O 1
ATOM 775 N N . LEU A 1 94 ? 2.196 -4.281 -17.291 1.00 78.88 94 LEU A N 1
ATOM 776 C CA . LEU A 1 94 ? 2.508 -4.923 -16.010 1.00 78.88 94 LEU A CA 1
ATOM 777 C C . LEU A 1 94 ? 1.290 -5.057 -15.098 1.00 78.88 94 LEU A C 1
ATOM 779 O O . LEU A 1 94 ? 1.040 -6.149 -14.603 1.00 78.88 94 LEU A O 1
ATOM 783 N N . ASN A 1 95 ? 0.514 -3.985 -14.913 1.00 80.69 95 ASN A N 1
ATOM 784 C CA . ASN A 1 95 ? -0.672 -4.008 -14.057 1.00 80.69 95 ASN A CA 1
ATOM 785 C C . ASN A 1 95 ? -1.722 -5.019 -14.550 1.00 80.69 95 ASN A C 1
ATOM 787 O O . ASN A 1 95 ? -2.309 -5.734 -13.740 1.00 80.69 95 ASN A O 1
ATOM 791 N N . ASN A 1 96 ? -1.935 -5.112 -15.866 1.00 80.94 96 ASN A N 1
ATOM 792 C CA . ASN A 1 96 ? -2.875 -6.072 -16.447 1.00 80.94 96 ASN A CA 1
ATOM 793 C C . ASN A 1 96 ? -2.421 -7.517 -16.221 1.00 80.94 96 ASN A C 1
ATOM 795 O O . ASN A 1 96 ? -3.241 -8.367 -15.882 1.00 80.94 96 ASN A O 1
ATOM 799 N N . LEU A 1 97 ? -1.125 -7.798 -16.371 1.00 76.62 97 LEU A N 1
ATOM 800 C CA . LEU A 1 97 ? -0.577 -9.139 -16.156 1.00 76.62 97 LEU A CA 1
ATOM 801 C C . LEU A 1 97 ? -0.599 -9.534 -14.680 1.00 76.62 97 LEU A C 1
ATOM 803 O O . LEU A 1 97 ? -1.043 -10.631 -14.348 1.00 76.62 97 LEU A O 1
ATOM 807 N N . TRP A 1 98 ? -0.198 -8.620 -13.796 1.00 73.69 98 TRP A N 1
ATOM 808 C CA . TRP A 1 98 ? -0.262 -8.818 -12.347 1.00 73.69 98 TRP A CA 1
ATOM 809 C C . TRP A 1 98 ? -1.692 -9.072 -11.861 1.00 73.69 98 TRP A C 1
ATOM 811 O O . TRP A 1 98 ? -1.909 -9.918 -10.992 1.00 73.69 98 TRP A O 1
ATOM 821 N N . GLY A 1 99 ? -2.675 -8.389 -12.455 1.00 71.38 99 GLY A N 1
ATOM 822 C CA . GLY A 1 99 ? -4.093 -8.652 -12.215 1.00 71.38 99 GLY A CA 1
ATOM 823 C C . GLY A 1 99 ? -4.558 -9.998 -12.777 1.00 71.38 99 GLY A C 1
ATOM 824 O O . GLY A 1 99 ? -5.294 -10.713 -12.100 1.00 71.38 99 GLY A O 1
ATOM 825 N N . HIS A 1 100 ? -4.108 -10.367 -13.982 1.00 73.62 100 HIS A N 1
ATOM 826 C CA . HIS A 1 100 ? -4.477 -11.620 -14.649 1.00 73.62 100 HIS A CA 1
ATOM 827 C C . HIS A 1 100 ? -4.027 -12.858 -13.864 1.00 73.62 100 HIS A C 1
ATOM 829 O O . HIS A 1 100 ? -4.821 -13.773 -13.666 1.00 73.62 100 HIS A O 1
ATOM 835 N N . PHE A 1 101 ? -2.788 -12.861 -13.365 1.00 71.25 101 PHE A N 1
ATOM 836 C CA . PHE A 1 101 ? -2.251 -13.959 -12.548 1.00 71.25 101 PHE A CA 1
ATOM 837 C C . PHE A 1 101 ? -2.588 -13.844 -11.059 1.00 71.25 101 PHE A C 1
ATOM 839 O O . PHE A 1 101 ? -2.150 -14.667 -10.262 1.00 71.25 101 PHE A O 1
ATOM 846 N N . ALA A 1 102 ? -3.379 -12.837 -10.675 1.00 74.31 102 ALA A N 1
ATOM 847 C CA . ALA A 1 102 ? -3.790 -12.582 -9.299 1.00 74.31 102 ALA A CA 1
ATOM 848 C C . ALA A 1 102 ? -2.628 -12.418 -8.294 1.00 74.31 102 ALA A C 1
ATOM 850 O O . ALA A 1 102 ? -2.852 -12.545 -7.091 1.00 74.31 102 ALA A O 1
ATOM 851 N N . HIS A 1 103 ? -1.421 -12.056 -8.747 1.00 75.25 103 HIS A N 1
ATOM 852 C CA . HIS A 1 103 ? -0.238 -11.881 -7.886 1.00 75.25 103 HIS A CA 1
ATOM 853 C C . HIS A 1 103 ? -0.453 -10.857 -6.773 1.00 75.25 103 HIS A C 1
ATOM 855 O O . HIS A 1 103 ? -0.025 -11.069 -5.642 1.00 75.25 103 HIS A O 1
ATOM 861 N N . ALA A 1 104 ? -1.197 -9.785 -7.063 1.00 76.31 104 ALA A N 1
ATOM 862 C CA . ALA A 1 104 ? -1.578 -8.795 -6.058 1.00 76.31 104 ALA A CA 1
ATOM 863 C C . ALA A 1 104 ? -2.411 -9.413 -4.921 1.00 76.31 104 ALA A C 1
ATOM 865 O O . ALA A 1 104 ? -2.192 -9.104 -3.752 1.00 76.31 104 ALA A O 1
ATOM 866 N N . ARG A 1 105 ? -3.321 -10.342 -5.249 1.00 81.06 105 ARG A N 1
ATOM 867 C CA . ARG A 1 105 ? -4.118 -11.054 -4.242 1.00 81.06 105 ARG A CA 1
ATOM 868 C C . ARG A 1 105 ? -3.278 -12.050 -3.456 1.00 81.06 105 ARG A C 1
ATOM 870 O O . ARG A 1 105 ? -3.460 -12.131 -2.251 1.00 81.06 105 ARG A O 1
ATOM 877 N N . LEU A 1 106 ? -2.357 -12.767 -4.105 1.00 83.06 106 LEU A N 1
ATOM 878 C CA . LEU A 1 106 ? -1.437 -13.675 -3.407 1.00 83.06 106 LEU A CA 1
ATOM 879 C C . LEU A 1 106 ? -0.643 -12.919 -2.334 1.00 83.06 106 LEU A C 1
ATOM 881 O O . LEU A 1 106 ? -0.648 -13.313 -1.170 1.00 83.06 106 LEU A O 1
ATOM 885 N N . LYS A 1 107 ? -0.056 -11.775 -2.707 1.00 83.31 107 LYS A N 1
ATOM 886 C CA . LYS A 1 107 ? 0.690 -10.905 -1.787 1.00 83.31 107 LYS A CA 1
ATOM 887 C C . LYS A 1 107 ? -0.173 -10.348 -0.662 1.00 83.31 107 LYS A C 1
ATOM 889 O O . LYS A 1 107 ? 0.257 -10.335 0.488 1.00 83.31 107 LYS A O 1
ATOM 894 N N . LEU A 1 108 ? -1.399 -9.931 -0.972 1.00 85.88 108 LEU A N 1
ATOM 895 C CA . LEU A 1 108 ? -2.350 -9.514 0.053 1.00 85.88 108 LEU A CA 1
ATOM 896 C C . LEU A 1 108 ? -2.621 -10.649 1.044 1.00 85.88 108 LEU A C 1
ATOM 898 O O . LEU A 1 108 ? -2.655 -10.410 2.242 1.00 85.88 108 LEU A O 1
ATOM 902 N N . TYR A 1 109 ? -2.785 -11.885 0.581 1.00 86.19 109 TYR A N 1
ATOM 903 C CA . TYR A 1 109 ? -3.055 -13.001 1.480 1.00 86.19 109 TYR A CA 1
ATOM 904 C C . TYR A 1 109 ? -1.858 -13.394 2.349 1.00 86.19 109 TYR A C 1
ATOM 906 O O . TYR A 1 109 ? -2.067 -13.706 3.518 1.00 86.19 109 TYR A O 1
ATOM 914 N N . GLU A 1 110 ? -0.626 -13.309 1.836 1.00 87.31 110 GLU A N 1
ATOM 915 C CA . GLU A 1 110 ? 0.584 -13.416 2.669 1.00 87.31 110 GLU A CA 1
ATOM 916 C C . GLU A 1 110 ? 0.552 -12.385 3.809 1.00 87.31 110 GLU A C 1
ATOM 918 O O . GLU A 1 110 ? 0.815 -12.712 4.966 1.00 87.31 110 GLU A O 1
ATOM 923 N N . LEU A 1 111 ? 0.153 -11.148 3.499 1.00 87.75 111 LEU A N 1
ATOM 924 C CA . LEU A 1 111 ? 0.010 -10.083 4.486 1.00 87.75 111 LEU A CA 1
ATOM 925 C C . LEU A 1 111 ? -1.079 -10.393 5.525 1.00 87.75 111 LEU A C 1
ATOM 927 O O . LEU A 1 111 ? -0.865 -10.181 6.718 1.00 87.75 111 LEU A O 1
ATOM 931 N N . LEU A 1 112 ? -2.232 -10.919 5.096 1.00 88.94 112 LEU A N 1
ATOM 932 C CA . LEU A 1 112 ? -3.308 -11.320 6.011 1.00 88.94 112 LEU A CA 1
ATOM 933 C C . LEU A 1 112 ? -2.878 -12.470 6.933 1.00 88.94 112 LEU A C 1
ATOM 935 O O . LEU A 1 112 ? -3.265 -12.472 8.100 1.00 88.94 112 LEU A O 1
ATOM 939 N N . ASP A 1 113 ? -2.067 -13.416 6.446 1.00 89.00 113 ASP A N 1
ATOM 940 C CA . ASP A 1 113 ? -1.543 -14.530 7.253 1.00 89.00 113 ASP A CA 1
ATOM 941 C C . ASP A 1 113 ? -0.527 -14.036 8.305 1.00 89.00 113 ASP A C 1
ATOM 943 O O . ASP A 1 113 ? -0.429 -14.602 9.394 1.00 89.00 113 ASP A O 1
ATOM 947 N N . ILE A 1 114 ? 0.155 -12.913 8.060 1.00 89.00 114 ILE A N 1
ATOM 948 C CA . ILE A 1 114 ? 1.024 -12.263 9.055 1.00 89.00 114 ILE A CA 1
ATOM 949 C C . ILE A 1 114 ? 0.207 -11.421 10.049 1.00 89.00 114 ILE A C 1
ATOM 951 O O . ILE A 1 114 ? 0.376 -11.551 11.265 1.00 89.00 114 ILE A O 1
ATOM 955 N N . LEU A 1 115 ? -0.668 -10.545 9.547 1.00 89.88 115 LEU A N 1
ATOM 956 C CA . LEU A 1 115 ? -1.372 -9.540 10.351 1.00 89.88 115 LEU A CA 1
ATOM 957 C C . LEU A 1 115 ? -2.535 -10.119 11.163 1.00 89.88 115 LEU A C 1
ATOM 959 O O . LEU A 1 115 ? -2.803 -9.627 12.265 1.00 89.88 115 LEU A O 1
ATOM 963 N N . GLN A 1 116 ? -3.182 -11.177 10.668 1.00 89.75 116 GLN A N 1
ATOM 964 C CA . GLN A 1 116 ? -4.282 -11.877 11.333 1.00 89.75 116 GLN A CA 1
ATOM 965 C C . GLN A 1 116 ? -5.393 -10.902 11.778 1.00 89.75 116 GLN A C 1
ATOM 967 O O . GLN A 1 116 ? -5.917 -10.132 10.975 1.00 89.75 116 GLN A O 1
ATOM 972 N N . GLU A 1 117 ? -5.751 -10.903 13.064 1.00 88.25 117 GLU A N 1
ATOM 973 C CA . GLU A 1 117 ? -6.848 -10.110 13.635 1.00 88.25 117 GLU A CA 1
ATOM 974 C C . GLU A 1 117 ? -6.588 -8.593 13.656 1.00 88.25 117 GLU A C 1
ATOM 976 O O . GLU A 1 117 ? -7.493 -7.823 13.964 1.00 88.25 117 GLU A O 1
ATOM 981 N N . ARG A 1 118 ? -5.380 -8.138 13.298 1.00 90.12 118 ARG A N 1
ATOM 982 C CA . ARG A 1 118 ? -5.032 -6.705 13.248 1.00 90.12 118 ARG A CA 1
ATOM 983 C C . ARG A 1 118 ? -5.584 -5.996 12.020 1.00 90.12 118 ARG A C 1
ATOM 985 O O . ARG A 1 118 ? -5.551 -4.770 11.966 1.00 90.12 118 ARG A O 1
ATOM 992 N N . VAL A 1 119 ? -6.046 -6.739 11.018 1.00 90.44 119 VAL A N 1
ATOM 993 C CA . VAL A 1 119 ? -6.540 -6.168 9.764 1.00 90.44 119 VAL A CA 1
ATOM 994 C C . VAL A 1 119 ? -7.926 -5.565 9.982 1.00 90.44 119 VAL A C 1
ATOM 996 O O . VAL A 1 119 ? -8.876 -6.263 10.330 1.00 90.44 119 VAL A O 1
ATOM 999 N N . LEU A 1 120 ? -8.037 -4.260 9.744 1.00 89.31 120 LEU A N 1
ATOM 1000 C CA . LEU A 1 120 ? -9.266 -3.480 9.887 1.00 89.31 120 LEU A CA 1
ATOM 1001 C C . LEU A 1 120 ? -10.055 -3.406 8.578 1.00 89.31 120 LEU A C 1
ATOM 1003 O O . LEU A 1 120 ? -11.283 -3.340 8.598 1.00 89.31 120 LEU A O 1
ATOM 1007 N N . TYR A 1 121 ? -9.364 -3.397 7.438 1.00 90.50 121 TYR A N 1
ATOM 1008 C CA . TYR A 1 121 ? -9.992 -3.298 6.124 1.00 90.50 121 TYR A CA 1
ATOM 1009 C C . TYR A 1 121 ? -9.100 -3.888 5.029 1.00 90.50 121 TYR A C 1
ATOM 1011 O O . TYR A 1 121 ? -7.874 -3.817 5.113 1.00 90.50 121 TYR A O 1
ATOM 1019 N N . ILE A 1 122 ? -9.725 -4.438 3.985 1.00 88.88 122 ILE A N 1
ATOM 1020 C CA . ILE A 1 122 ? -9.053 -4.998 2.807 1.00 88.88 122 ILE A CA 1
ATOM 1021 C C . ILE A 1 122 ? -9.696 -4.471 1.519 1.00 88.88 122 ILE A C 1
ATOM 1023 O O . ILE A 1 122 ? -10.922 -4.411 1.404 1.00 88.88 122 ILE A O 1
ATOM 1027 N N . ASP A 1 123 ? -8.876 -4.130 0.528 1.00 85.38 123 ASP A N 1
ATOM 1028 C CA . ASP A 1 123 ? -9.286 -3.996 -0.876 1.00 85.38 123 ASP A CA 1
ATOM 1029 C C . ASP A 1 123 ? -8.378 -4.881 -1.754 1.00 85.38 123 ASP A C 1
ATOM 1031 O O . ASP A 1 123 ? -7.707 -5.789 -1.279 1.00 85.38 123 ASP A O 1
ATOM 1035 N N . THR A 1 124 ? -8.409 -4.660 -3.063 1.00 79.06 124 THR A N 1
ATOM 1036 C CA . THR A 1 124 ? -7.867 -5.521 -4.118 1.00 79.06 124 THR A CA 1
ATOM 1037 C C . THR A 1 124 ? -6.369 -5.797 -3.962 1.00 79.06 124 THR A C 1
ATOM 1039 O O . THR A 1 124 ? -5.923 -6.900 -4.274 1.00 79.06 124 THR A O 1
ATOM 1042 N N . ASP A 1 125 ? -5.617 -4.805 -3.497 1.00 82.56 125 ASP A N 1
ATOM 1043 C CA . ASP A 1 125 ? -4.158 -4.798 -3.376 1.00 82.56 125 ASP A CA 1
ATOM 1044 C C . 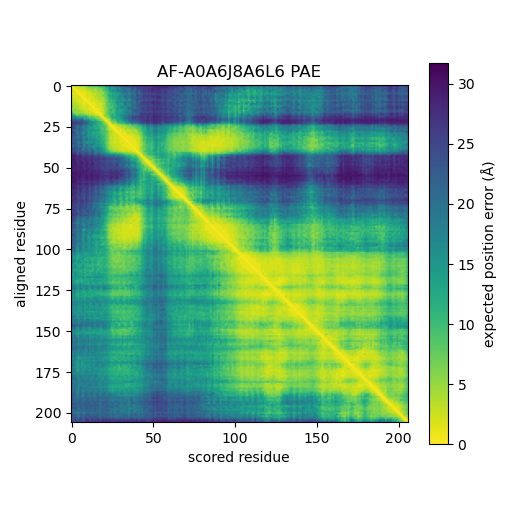ASP A 1 125 ? -3.668 -3.954 -2.183 1.00 82.56 125 ASP A C 1
ATOM 1046 O O . ASP A 1 125 ? -2.484 -3.642 -2.082 1.00 82.56 125 ASP A O 1
ATOM 1050 N N . SER A 1 126 ? -4.567 -3.592 -1.264 1.00 86.56 126 SER A N 1
ATOM 1051 C CA . SER A 1 126 ? -4.260 -2.773 -0.093 1.00 86.56 126 SER A CA 1
ATOM 1052 C C . SER A 1 126 ? -4.992 -3.276 1.145 1.00 86.56 126 SER A C 1
ATOM 1054 O O . SER A 1 126 ? -6.047 -3.912 1.063 1.00 86.56 126 SER A O 1
ATOM 1056 N N . CYS A 1 127 ? -4.430 -2.987 2.314 1.00 89.88 127 CYS A N 1
ATOM 1057 C CA . CYS A 1 127 ? -5.086 -3.238 3.586 1.00 89.88 127 CYS A CA 1
ATOM 1058 C C . CYS A 1 127 ? -4.846 -2.071 4.544 1.00 89.88 127 CYS A C 1
ATOM 1060 O O . CYS A 1 127 ? -3.874 -1.327 4.405 1.00 89.88 127 CYS A O 1
ATOM 1062 N N . ILE A 1 128 ? -5.728 -1.945 5.525 1.00 91.12 128 ILE A N 1
ATOM 1063 C CA . ILE A 1 128 ? -5.555 -1.074 6.683 1.00 91.12 128 ILE A CA 1
ATOM 1064 C C . ILE A 1 128 ? -5.497 -1.994 7.891 1.00 91.12 128 ILE A C 1
ATOM 1066 O O . ILE A 1 128 ? -6.352 -2.871 8.041 1.00 91.12 128 ILE A O 1
ATOM 1070 N N . TYR A 1 129 ? -4.501 -1.806 8.743 1.00 91.75 129 TYR A N 1
ATOM 1071 C CA . TYR A 1 129 ? -4.294 -2.621 9.930 1.00 91.75 129 TYR A CA 1
ATOM 1072 C C . TYR A 1 129 ? -3.964 -1.748 11.136 1.00 91.75 129 TYR A C 1
ATOM 1074 O O . TYR A 1 129 ? -3.553 -0.598 10.993 1.00 91.75 129 TYR A O 1
ATOM 1082 N N . ASN A 1 130 ? -4.184 -2.299 12.325 1.00 91.44 130 ASN A N 1
ATOM 1083 C CA . ASN A 1 130 ? -3.778 -1.678 13.573 1.00 91.44 130 ASN A CA 1
ATOM 1084 C C . ASN A 1 130 ? -2.319 -2.028 13.875 1.00 91.44 130 ASN A C 1
ATOM 1086 O O . ASN A 1 130 ? -1.995 -3.209 14.020 1.00 91.44 130 ASN A O 1
ATOM 1090 N N . ASP A 1 131 ? -1.465 -1.014 13.989 1.00 89.25 131 ASP A N 1
ATOM 1091 C CA . ASP A 1 131 ? -0.073 -1.204 14.378 1.00 89.25 131 ASP A CA 1
ATOM 1092 C C . ASP A 1 131 ? 0.078 -1.162 15.905 1.00 89.25 131 ASP A C 1
ATOM 1094 O O . ASP A 1 131 ? -0.046 -0.118 16.543 1.00 89.25 131 ASP A O 1
ATOM 1098 N N . ASP A 1 132 ? 0.315 -2.333 16.491 1.00 87.44 132 ASP A N 1
ATOM 1099 C CA . ASP A 1 132 ? 0.546 -2.546 17.920 1.00 87.44 132 ASP A CA 1
ATOM 1100 C C . ASP A 1 132 ? 2.041 -2.697 18.273 1.00 87.44 132 ASP A C 1
ATOM 1102 O O . ASP A 1 132 ? 2.374 -3.039 19.411 1.00 87.44 132 ASP A O 1
ATOM 1106 N N . G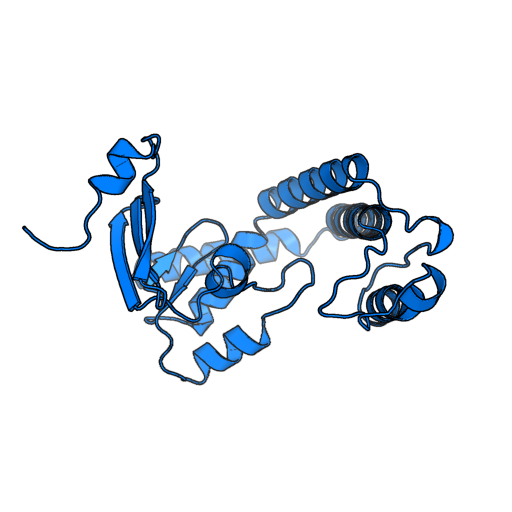LY A 1 133 ? 2.953 -2.492 17.314 1.00 86.69 133 GLY A N 1
ATOM 1107 C CA . GLY A 1 133 ? 4.391 -2.723 17.486 1.00 86.69 133 GLY A CA 1
ATOM 1108 C C . GLY A 1 133 ? 4.775 -4.202 17.635 1.00 86.69 133 GLY A C 1
ATOM 1109 O O . GLY A 1 133 ? 5.907 -4.517 18.028 1.00 86.69 133 GLY A O 1
ATOM 1110 N N . SER A 1 134 ? 3.851 -5.126 17.353 1.00 88.81 134 SER A N 1
ATOM 1111 C CA . SER A 1 134 ? 4.113 -6.561 17.424 1.00 88.81 134 SER A CA 1
ATOM 1112 C C . SER A 1 134 ? 5.111 -7.022 16.363 1.00 88.81 134 SER A C 1
ATOM 1114 O O . SER A 1 134 ? 5.387 -6.356 15.365 1.00 88.81 134 SER A O 1
ATOM 1116 N N . GLU A 1 135 ? 5.628 -8.235 16.551 1.00 88.62 135 GLU A N 1
ATOM 1117 C CA . GLU A 1 135 ? 6.527 -8.866 15.583 1.00 88.62 135 GLU A CA 1
ATOM 1118 C C . GLU A 1 135 ? 5.880 -9.042 14.196 1.00 88.62 135 GLU A C 1
ATOM 1120 O O . GLU A 1 135 ? 6.572 -9.062 13.182 1.00 88.62 135 GLU A O 1
ATOM 1125 N N . ALA A 1 136 ? 4.547 -9.137 14.131 1.00 86.44 136 ALA A N 1
ATOM 1126 C CA . ALA A 1 136 ? 3.819 -9.178 12.868 1.00 86.44 136 ALA A CA 1
ATOM 1127 C C . ALA A 1 136 ? 3.942 -7.851 12.101 1.00 86.44 136 ALA A C 1
ATOM 1129 O O . ALA A 1 136 ? 4.257 -7.869 10.913 1.00 86.44 136 ALA A O 1
ATOM 1130 N N . CYS A 1 137 ? 3.766 -6.714 12.778 1.00 85.44 137 CYS A N 1
ATOM 1131 C CA . CYS A 1 137 ? 3.915 -5.391 12.168 1.00 85.44 137 CYS A CA 1
ATOM 1132 C C . CYS A 1 137 ? 5.344 -5.155 11.672 1.00 85.44 137 CYS A C 1
ATOM 1134 O O . CYS A 1 137 ? 5.539 -4.773 10.522 1.00 85.44 137 CYS A O 1
ATOM 1136 N N . LYS A 1 138 ? 6.353 -5.519 12.473 1.00 87.56 138 LYS A N 1
ATOM 1137 C CA . LYS A 1 138 ? 7.767 -5.421 12.068 1.00 87.56 138 LYS A CA 1
ATOM 1138 C C . LYS A 1 138 ? 8.090 -6.265 10.835 1.00 87.56 138 LYS A C 1
ATOM 1140 O O . LYS A 1 138 ? 8.898 -5.874 9.995 1.00 87.56 138 LYS A O 1
ATOM 1145 N N . LYS A 1 139 ? 7.472 -7.443 10.695 1.00 87.25 139 LYS A N 1
ATOM 1146 C CA . LYS A 1 139 ? 7.610 -8.258 9.476 1.00 87.25 139 LYS A CA 1
ATOM 1147 C C . LYS A 1 139 ? 7.039 -7.545 8.256 1.00 87.25 139 LYS A C 1
ATOM 1149 O O . LYS A 1 139 ? 7.675 -7.585 7.209 1.00 87.25 139 LYS A O 1
ATOM 1154 N N . VAL A 1 140 ? 5.891 -6.882 8.394 1.00 86.94 140 VAL A N 1
ATOM 1155 C CA . VAL A 1 140 ? 5.297 -6.084 7.312 1.00 86.94 140 VAL A CA 1
ATOM 1156 C C . VAL A 1 140 ? 6.200 -4.911 6.934 1.00 86.94 140 VAL A C 1
ATOM 1158 O O . VAL A 1 140 ? 6.459 -4.729 5.748 1.00 86.94 140 VAL A O 1
ATOM 1161 N N . GLU A 1 141 ? 6.752 -4.187 7.909 1.00 84.50 141 GLU A N 1
ATOM 1162 C CA . GLU A 1 141 ? 7.718 -3.104 7.664 1.00 84.50 141 GLU A CA 1
ATOM 1163 C C . GLU A 1 141 ? 8.945 -3.595 6.881 1.00 84.50 141 GLU A C 1
ATOM 1165 O O . GLU A 1 141 ? 9.379 -2.952 5.928 1.00 84.50 141 GLU A O 1
ATOM 1170 N N . ASN A 1 142 ? 9.465 -4.781 7.207 1.00 84.12 142 ASN A N 1
ATOM 1171 C CA . ASN A 1 142 ? 10.586 -5.387 6.480 1.00 84.12 142 ASN A CA 1
ATOM 1172 C C . ASN A 1 142 ? 10.230 -5.843 5.051 1.00 84.12 142 ASN A C 1
ATOM 1174 O O . ASN A 1 142 ? 11.127 -6.045 4.234 1.00 84.12 142 ASN A O 1
ATOM 1178 N N . MET A 1 143 ? 8.943 -6.025 4.740 1.00 82.94 143 MET A N 1
ATOM 1179 C CA . MET A 1 143 ? 8.444 -6.342 3.393 1.00 82.94 143 MET A CA 1
ATOM 1180 C C . MET A 1 143 ? 8.181 -5.084 2.551 1.00 82.94 143 MET A C 1
ATOM 1182 O O . MET A 1 143 ? 7.783 -5.186 1.384 1.00 82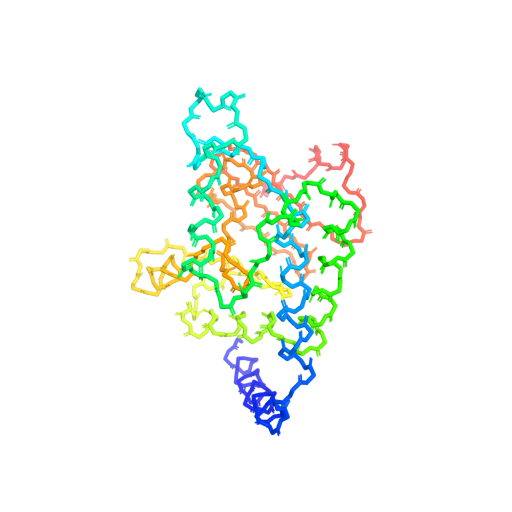.94 143 MET A O 1
ATOM 1186 N N . MET A 1 144 ? 8.378 -3.898 3.125 1.00 82.62 144 MET A N 1
ATOM 1187 C CA . MET A 1 144 ? 8.223 -2.643 2.411 1.00 82.62 144 MET A CA 1
ATOM 1188 C C . MET A 1 144 ? 9.424 -2.336 1.527 1.00 82.62 144 MET A C 1
ATOM 1190 O O . MET A 1 144 ? 10.570 -2.658 1.840 1.00 82.62 144 MET A O 1
ATOM 1194 N N . GLY A 1 145 ? 9.170 -1.641 0.424 1.00 78.12 145 GLY A N 1
ATOM 1195 C CA . GLY A 1 145 ? 10.233 -1.286 -0.499 1.00 78.12 145 GLY A CA 1
ATOM 1196 C C . GLY A 1 145 ? 9.768 -0.469 -1.694 1.00 78.12 145 GLY A C 1
ATOM 1197 O O . GLY A 1 145 ? 8.657 0.053 -1.750 1.00 78.12 145 GLY A O 1
ATOM 1198 N N . SER A 1 146 ? 10.680 -0.300 -2.648 1.00 67.94 146 SER A N 1
ATOM 1199 C CA . SER A 1 146 ? 10.472 0.518 -3.851 1.00 67.94 146 SER A CA 1
ATOM 1200 C C . SER A 1 146 ? 10.429 -0.307 -5.141 1.00 67.94 146 SER A C 1
ATOM 1202 O O . SER A 1 146 ? 10.279 0.252 -6.235 1.00 67.94 146 SER A O 1
ATOM 1204 N N . LYS A 1 147 ? 10.571 -1.633 -5.040 1.00 67.19 147 LYS A N 1
ATOM 1205 C CA . LYS A 1 147 ? 10.563 -2.558 -6.174 1.00 67.19 147 LYS A CA 1
ATOM 1206 C C . LYS A 1 147 ? 9.132 -2.990 -6.502 1.00 67.19 147 LYS A C 1
ATOM 1208 O O . LYS A 1 147 ? 8.177 -2.730 -5.775 1.00 67.19 147 LYS A O 1
ATOM 1213 N N . LEU A 1 148 ? 8.960 -3.600 -7.676 1.00 66.25 148 LEU A N 1
ATOM 1214 C CA . LEU A 1 148 ? 7.656 -4.129 -8.073 1.00 66.25 148 LEU A CA 1
ATOM 1215 C C . LEU A 1 148 ? 7.304 -5.328 -7.187 1.00 66.25 148 LEU A C 1
ATOM 1217 O O . LEU A 1 148 ? 8.076 -6.280 -7.136 1.00 66.25 148 LEU A O 1
ATOM 1221 N N . GLY A 1 149 ? 6.127 -5.281 -6.566 1.00 71.69 149 GLY A N 1
ATOM 1222 C CA . GLY A 1 149 ? 5.647 -6.316 -5.651 1.00 71.69 149 GLY A CA 1
ATOM 1223 C C . GLY A 1 149 ? 5.965 -6.037 -4.181 1.00 71.69 149 GLY A C 1
ATOM 1224 O O . GLY A 1 149 ? 5.418 -6.731 -3.327 1.00 71.69 149 GLY A O 1
ATOM 1225 N N . ASP A 1 150 ? 6.786 -5.021 -3.891 1.00 81.69 150 ASP A N 1
ATOM 1226 C CA . ASP A 1 150 ? 7.020 -4.553 -2.525 1.00 81.69 150 ASP A CA 1
ATOM 1227 C C . ASP A 1 150 ? 5.790 -3.800 -2.001 1.00 81.69 150 ASP A C 1
ATOM 1229 O O . ASP A 1 150 ? 5.058 -3.154 -2.761 1.00 81.69 150 ASP A O 1
ATOM 1233 N N . LEU A 1 151 ? 5.590 -3.845 -0.685 1.00 83.19 151 LEU A N 1
ATOM 1234 C CA . LEU A 1 151 ? 4.542 -3.076 -0.023 1.00 83.19 151 LEU A CA 1
ATOM 1235 C C . LEU A 1 151 ? 4.955 -1.605 0.089 1.00 83.19 151 LEU A C 1
ATOM 1237 O O . LEU A 1 151 ? 6.116 -1.281 0.346 1.00 83.19 151 LEU A O 1
ATOM 1241 N N . THR A 1 152 ? 3.993 -0.703 -0.079 1.00 85.25 152 THR A N 1
ATOM 1242 C CA . THR A 1 152 ? 4.224 0.743 0.013 1.00 85.25 152 THR A CA 1
ATOM 1243 C C . THR A 1 152 ? 3.282 1.380 1.016 1.00 85.25 152 THR A C 1
ATOM 1245 O O . THR A 1 152 ? 2.084 1.105 0.985 1.00 85.25 152 THR A O 1
ATOM 1248 N N . ASP A 1 153 ? 3.799 2.295 1.835 1.00 86.00 153 ASP A N 1
ATOM 1249 C CA . ASP A 1 153 ? 2.973 3.108 2.727 1.00 86.00 153 ASP A CA 1
ATOM 1250 C C . ASP A 1 153 ? 2.323 4.258 1.945 1.00 86.00 153 ASP A C 1
ATOM 1252 O O . ASP A 1 153 ? 2.978 5.210 1.495 1.00 86.00 153 ASP A O 1
ATOM 1256 N N . GLU A 1 154 ? 1.009 4.158 1.756 1.00 84.62 154 GLU A N 1
ATOM 1257 C CA . GLU A 1 154 ? 0.221 5.182 1.077 1.00 84.62 154 GLU A CA 1
ATOM 1258 C C . GLU A 1 154 ? 0.019 6.449 1.917 1.00 84.62 154 GLU A C 1
ATOM 1260 O O . GLU A 1 154 ? -0.122 7.534 1.350 1.00 84.62 154 GLU A O 1
ATOM 1265 N N . ILE A 1 155 ? 0.023 6.342 3.245 1.00 84.38 155 ILE A N 1
ATOM 1266 C CA . ILE A 1 155 ? -0.244 7.453 4.163 1.00 84.38 155 ILE A CA 1
ATOM 1267 C C . ILE A 1 155 ? 0.921 8.438 4.128 1.00 84.38 155 ILE A C 1
ATOM 1269 O O . ILE A 1 155 ? 0.724 9.633 3.874 1.00 84.38 155 ILE A O 1
ATOM 1273 N N . VAL A 1 156 ? 2.144 7.921 4.240 1.00 80.31 156 VAL A N 1
ATOM 1274 C CA . VAL A 1 156 ? 3.358 8.737 4.134 1.00 80.31 156 VAL A CA 1
ATOM 1275 C C . VAL A 1 156 ? 3.512 9.287 2.716 1.00 80.31 156 VAL A C 1
ATOM 1277 O O . VAL A 1 156 ? 3.773 10.476 2.532 1.00 80.31 156 VAL A O 1
ATOM 1280 N N . SER A 1 157 ? 3.321 8.452 1.689 1.00 75.19 157 SER A N 1
ATOM 1281 C CA . SER A 1 157 ? 3.626 8.843 0.306 1.00 75.19 157 SER A CA 1
ATOM 1282 C C . SER A 1 157 ? 2.591 9.765 -0.348 1.00 75.19 157 SER A C 1
ATOM 1284 O O . SER A 1 157 ? 2.983 10.664 -1.093 1.00 75.19 157 SER A O 1
ATOM 1286 N N . LYS A 1 158 ? 1.287 9.569 -0.104 1.00 79.50 158 LYS A N 1
ATOM 1287 C CA . LYS A 1 158 ? 0.212 10.351 -0.749 1.00 79.50 158 LYS A CA 1
ATOM 1288 C C . LYS A 1 158 ? -0.313 11.485 0.120 1.00 79.50 158 LYS A C 1
ATOM 1290 O O . LYS A 1 158 ? -0.860 12.452 -0.417 1.00 79.50 158 LYS A O 1
ATOM 1295 N N . HIS A 1 159 ? -0.209 11.368 1.441 1.00 78.94 159 HIS A N 1
ATOM 1296 C CA . HIS A 1 159 ? -0.847 12.310 2.360 1.00 78.94 159 HIS A CA 1
ATOM 1297 C C . HIS A 1 159 ? 0.124 13.040 3.286 1.00 78.94 159 HIS A C 1
ATOM 1299 O O . HIS A 1 159 ? -0.315 13.971 3.956 1.00 78.94 159 HIS A O 1
ATOM 1305 N N . ASN A 1 160 ? 1.418 12.693 3.260 1.00 80.94 160 ASN A N 1
ATOM 1306 C CA . ASN A 1 160 ? 2.452 13.303 4.101 1.00 80.94 160 ASN A CA 1
ATOM 1307 C C . ASN A 1 160 ? 2.056 13.298 5.591 1.00 80.94 160 ASN A C 1
ATOM 1309 O O . ASN A 1 160 ? 2.220 14.289 6.302 1.00 80.94 160 ASN A O 1
ATOM 1313 N N . ALA A 1 161 ? 1.466 12.181 6.010 1.00 82.88 161 ALA A N 1
ATOM 1314 C CA . ALA A 1 161 ? 0.975 11.895 7.350 1.00 82.88 161 ALA A CA 1
ATOM 1315 C C . ALA A 1 161 ? 1.737 10.686 7.908 1.00 82.88 161 ALA A C 1
ATOM 1317 O O . ALA A 1 161 ? 2.219 9.867 7.126 1.00 82.88 161 ALA A O 1
ATOM 1318 N N . ASN A 1 162 ? 1.843 10.560 9.233 1.00 84.00 162 ASN A N 1
ATOM 1319 C CA . ASN A 1 162 ? 2.576 9.439 9.839 1.00 84.00 162 ASN A CA 1
ATOM 1320 C C . ASN A 1 162 ? 1.673 8.243 10.141 1.00 84.00 162 ASN A C 1
ATOM 1322 O O . ASN A 1 162 ? 2.103 7.105 10.016 1.00 84.00 162 ASN A O 1
ATOM 1326 N N . HIS A 1 163 ? 0.434 8.485 10.573 1.00 86.31 163 HIS A N 1
ATOM 1327 C CA . HIS A 1 163 ? -0.508 7.420 10.913 1.00 86.31 163 HIS A CA 1
ATOM 1328 C C . HIS A 1 163 ? -1.962 7.893 10.818 1.00 86.31 163 HIS A C 1
ATOM 1330 O O . HIS A 1 163 ? -2.263 9.091 10.758 1.00 86.31 163 HIS A O 1
ATOM 1336 N N . ILE A 1 164 ? -2.877 6.925 10.819 1.00 90.62 164 ILE A N 1
ATOM 1337 C CA . ILE A 1 164 ? -4.321 7.149 10.878 1.00 90.62 164 ILE A CA 1
ATOM 1338 C C . ILE A 1 164 ? -4.737 7.227 12.353 1.00 90.62 164 ILE A C 1
ATOM 1340 O O . ILE A 1 164 ? -4.511 6.288 13.109 1.00 90.62 164 ILE A O 1
ATOM 1344 N N . LYS A 1 165 ? -5.372 8.330 12.764 1.00 88.88 165 LYS A N 1
ATOM 1345 C CA . LYS A 1 165 ? -5.923 8.512 14.120 1.00 88.88 165 LYS A CA 1
ATOM 1346 C C . LYS A 1 165 ? -7.273 7.828 14.299 1.00 88.88 165 LYS A C 1
ATOM 1348 O O . LYS A 1 165 ? -7.566 7.293 15.362 1.00 88.88 165 LYS A O 1
ATOM 1353 N N . GLN A 1 166 ? -8.121 7.894 13.276 1.00 89.25 166 GLN A N 1
ATOM 1354 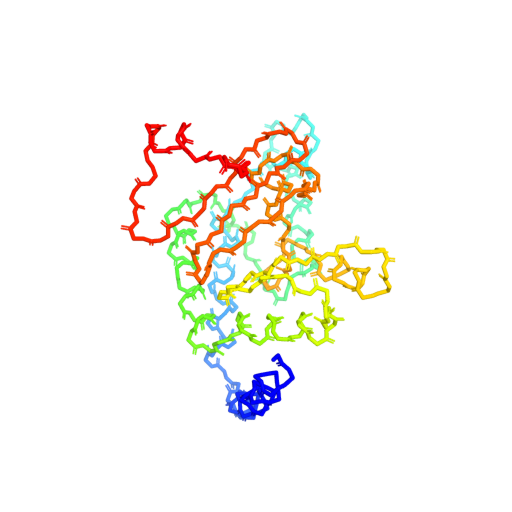C CA . GLN A 1 166 ? -9.468 7.337 13.322 1.00 89.25 166 GLN A CA 1
ATOM 1355 C C . GLN A 1 166 ? -9.809 6.722 11.976 1.00 89.25 166 GLN A C 1
ATOM 1357 O O . GLN A 1 166 ? -9.586 7.338 10.935 1.00 89.25 166 GLN A O 1
ATOM 1362 N N . PHE A 1 167 ? -10.374 5.522 12.004 1.00 90.31 167 PHE A N 1
ATOM 1363 C CA . PHE A 1 167 ? -10.829 4.815 10.820 1.00 90.31 167 PHE A CA 1
ATOM 1364 C C . PHE A 1 167 ? -12.274 4.362 11.016 1.00 90.31 167 PHE A C 1
ATOM 1366 O O . PHE A 1 167 ? -12.610 3.781 12.048 1.00 90.31 167 PHE A O 1
ATOM 1373 N N . ILE A 1 168 ? -13.122 4.638 10.028 1.00 88.75 168 ILE A N 1
ATOM 1374 C CA . ILE A 1 168 ? -14.517 4.202 9.983 1.00 88.75 168 ILE A CA 1
ATOM 1375 C C . ILE A 1 168 ? -14.764 3.573 8.616 1.00 88.75 168 ILE A C 1
ATOM 1377 O O . ILE A 1 168 ? -14.441 4.159 7.585 1.00 88.75 168 ILE A O 1
ATOM 1381 N N . SER A 1 169 ? -15.372 2.389 8.601 1.00 89.25 169 SER A N 1
ATOM 1382 C CA . SER A 1 169 ? -15.841 1.744 7.376 1.00 89.25 169 SER A CA 1
ATOM 1383 C C . SER A 1 169 ? -17.336 1.477 7.485 1.00 89.25 169 SER A C 1
ATOM 1385 O O . SER A 1 169 ? -17.795 0.907 8.474 1.00 89.25 169 SER A O 1
ATOM 1387 N N . ALA A 1 170 ? -18.083 1.907 6.470 1.00 87.06 170 ALA A N 1
ATOM 1388 C CA . ALA A 1 170 ? -19.501 1.596 6.310 1.00 87.06 170 ALA A CA 1
ATOM 1389 C C . ALA A 1 170 ? -19.717 0.361 5.416 1.00 87.06 170 ALA A C 1
ATOM 1391 O O . ALA A 1 170 ? -20.771 -0.272 5.471 1.00 87.06 170 ALA A O 1
ATOM 1392 N N . GLY A 1 171 ? -18.710 -0.023 4.625 1.00 85.44 171 GLY A N 1
ATOM 1393 C CA . GLY A 1 171 ? -18.734 -1.229 3.808 1.00 85.44 171 GLY A CA 1
ATOM 1394 C C . GLY A 1 171 ? -17.607 -1.283 2.772 1.00 85.44 171 GLY A C 1
ATOM 1395 O O . GLY A 1 171 ? -16.666 -0.485 2.805 1.00 85.44 171 GLY A O 1
ATOM 1396 N N . PRO A 1 172 ? -17.680 -2.233 1.821 1.00 84.12 172 PRO A N 1
ATOM 1397 C CA . PRO A 1 172 ? -16.705 -2.339 0.744 1.00 84.12 172 PRO A CA 1
ATOM 1398 C C . PRO A 1 172 ? -16.663 -1.062 -0.103 1.00 84.12 172 PRO A C 1
ATOM 1400 O O . PRO A 1 172 ? -17.656 -0.679 -0.718 1.00 84.12 172 PRO A O 1
ATOM 1403 N N . LYS A 1 173 ? -15.480 -0.447 -0.188 1.00 84.75 173 LYS A N 1
ATOM 1404 C CA . LYS A 1 173 ? -15.205 0.812 -0.907 1.00 84.75 173 LYS A CA 1
ATOM 1405 C C . LYS A 1 173 ? -16.017 2.005 -0.388 1.00 84.75 173 LYS A C 1
ATOM 1407 O O . LYS A 1 173 ? -16.269 2.946 -1.143 1.00 84.75 173 LYS A O 1
ATOM 1412 N N . ASP A 1 174 ? -16.404 1.929 0.883 1.00 87.88 174 ASP A N 1
ATOM 1413 C CA . ASP A 1 174 ? -17.052 2.994 1.633 1.00 87.88 174 ASP A CA 1
ATOM 1414 C C . ASP A 1 174 ? -16.394 3.117 3.015 1.00 87.88 174 ASP A C 1
ATOM 1416 O O . ASP A 1 174 ? -16.676 2.356 3.952 1.00 87.88 174 ASP A O 1
ATOM 1420 N N . TYR A 1 175 ? -15.416 4.014 3.102 1.00 89.12 175 TYR A N 1
ATOM 1421 C CA . TYR A 1 175 ? -14.639 4.250 4.312 1.00 89.12 175 TYR A CA 1
ATOM 1422 C C . TYR A 1 175 ? -14.133 5.686 4.389 1.00 89.12 175 TYR A C 1
ATOM 1424 O O . TYR A 1 175 ? -13.864 6.340 3.379 1.00 89.12 175 TYR A O 1
ATOM 1432 N N . SER A 1 176 ? -13.920 6.141 5.615 1.00 89.56 176 SER A N 1
ATOM 1433 C CA . SER A 1 176 ? -13.334 7.437 5.918 1.00 89.56 176 SER A CA 1
ATOM 1434 C C . SER A 1 176 ? -12.278 7.289 7.003 1.00 89.56 176 SER A C 1
ATOM 1436 O O . SER A 1 176 ? -12.421 6.513 7.950 1.00 89.56 176 SER A O 1
ATOM 1438 N N . MET A 1 177 ? -11.193 8.039 6.857 1.00 89.81 177 MET A N 1
ATOM 1439 C CA . MET A 1 177 ? -10.080 8.049 7.792 1.00 89.81 177 MET A CA 1
ATOM 1440 C C . MET A 1 177 ? -9.672 9.476 8.136 1.00 89.81 177 MET A C 1
ATOM 1442 O O . MET A 1 177 ? -9.678 10.366 7.283 1.00 89.81 177 MET A O 1
ATOM 1446 N N . LYS A 1 178 ? -9.291 9.679 9.393 1.00 89.75 178 LYS A N 1
ATOM 1447 C CA . LYS A 1 178 ? -8.698 10.916 9.888 1.00 89.75 178 LYS A CA 1
ATOM 1448 C C . LYS A 1 178 ? -7.221 10.688 10.144 1.00 89.75 178 LYS A C 1
ATOM 1450 O O . LYS A 1 178 ? -6.855 9.788 10.900 1.00 89.75 178 LYS A O 1
ATOM 1455 N N . LEU A 1 179 ? -6.387 11.496 9.507 1.00 89.19 179 LEU A N 1
ATOM 1456 C CA . LEU A 1 179 ? -4.936 11.422 9.628 1.00 89.19 179 LEU A CA 1
ATOM 1457 C C . LEU A 1 179 ? -4.441 12.216 10.842 1.00 89.19 179 LEU A C 1
ATOM 1459 O O . LEU A 1 179 ? -5.158 13.051 11.399 1.00 89.19 179 LEU A O 1
ATOM 1463 N N . ASP A 1 180 ? -3.196 11.977 11.243 1.00 88.00 180 ASP A N 1
ATOM 1464 C CA . ASP A 1 180 ? -2.523 12.720 12.312 1.00 88.00 180 ASP A CA 1
ATOM 1465 C C . ASP A 1 180 ? -2.456 14.234 12.060 1.00 88.00 180 ASP A C 1
ATOM 1467 O O . ASP A 1 180 ? -2.585 15.016 13.005 1.00 88.00 180 ASP A O 1
ATOM 1471 N N . THR A 1 181 ? -2.372 14.625 10.789 1.00 86.19 181 THR A N 1
ATOM 1472 C CA . THR A 1 181 ? -2.450 16.003 10.273 1.00 86.19 181 THR A CA 1
ATOM 1473 C C . THR A 1 181 ? -3.842 16.646 10.363 1.00 86.19 181 THR A C 1
ATOM 1475 O O . THR A 1 181 ? -4.041 17.732 9.827 1.00 86.19 181 THR A O 1
ATOM 1478 N N . GLU A 1 182 ? -4.819 15.987 10.997 1.00 83.81 182 GLU A N 1
ATOM 1479 C CA . GLU A 1 182 ? -6.244 16.371 11.054 1.00 83.81 182 GLU A CA 1
ATOM 1480 C C . GLU A 1 182 ? -6.965 16.352 9.695 1.00 83.81 182 GLU A C 1
ATOM 1482 O O . GLU A 1 182 ? -8.162 16.630 9.616 1.00 83.81 182 GLU A O 1
ATOM 1487 N N . LYS A 1 183 ? -6.274 15.952 8.622 1.00 84.56 183 LYS A N 1
ATOM 1488 C CA . LYS A 1 183 ? -6.864 15.789 7.297 1.00 84.56 183 LYS A CA 1
ATOM 1489 C C . LYS A 1 183 ? -7.833 14.607 7.275 1.00 84.56 183 LYS A C 1
ATOM 1491 O O . LYS A 1 183 ? -7.482 13.495 7.674 1.00 84.56 183 LYS A O 1
ATOM 1496 N N . LEU A 1 184 ? -9.028 14.848 6.743 1.00 84.06 184 LEU A N 1
ATOM 1497 C CA . LEU A 1 184 ? -10.017 13.817 6.458 1.00 84.06 184 LEU A CA 1
ATOM 1498 C C . LEU A 1 184 ? -9.806 13.270 5.040 1.00 84.06 184 LEU A C 1
ATOM 1500 O O . LEU A 1 184 ? -9.682 14.035 4.084 1.00 84.06 184 LEU A O 1
ATOM 1504 N N . VAL A 1 185 ? -9.767 11.948 4.905 1.00 85.81 185 VAL A N 1
ATOM 1505 C CA . VAL A 1 185 ? -9.721 11.253 3.615 1.00 85.81 185 VAL A CA 1
ATOM 1506 C C . VAL A 1 185 ? -10.898 10.293 3.563 1.00 85.81 185 VAL A C 1
ATOM 1508 O O . VAL A 1 185 ? -11.006 9.393 4.394 1.00 85.81 185 VAL A O 1
ATOM 1511 N N . SER A 1 186 ? -11.775 10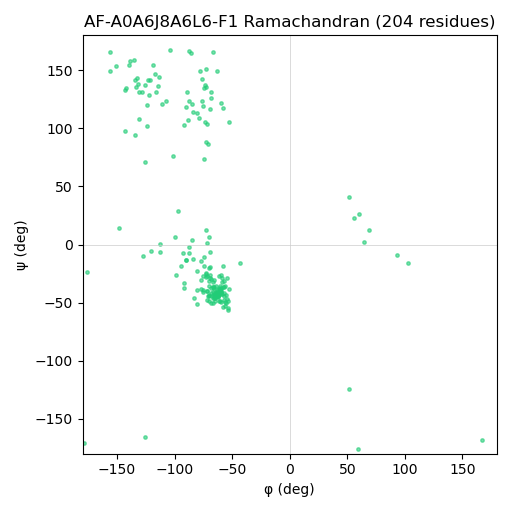.482 2.582 1.00 84.38 186 SER A N 1
ATOM 1512 C CA . SER A 1 186 ? -12.983 9.677 2.404 1.00 84.38 186 SER A CA 1
ATOM 1513 C C . SER A 1 186 ? -12.981 9.012 1.038 1.00 84.38 186 SER A C 1
ATOM 1515 O O . SER A 1 186 ? -12.561 9.598 0.041 1.00 84.38 186 SER A O 1
ATOM 1517 N N . CYS A 1 187 ? -13.456 7.776 0.995 1.00 82.12 187 CYS A N 1
ATOM 1518 C CA . CYS A 1 187 ? -13.629 7.000 -0.216 1.00 82.12 187 CYS A CA 1
ATOM 1519 C C . CYS A 1 187 ? -15.038 6.420 -0.199 1.00 82.12 187 CYS A C 1
ATOM 1521 O O . CYS A 1 187 ? -15.307 5.501 0.565 1.00 82.12 187 CYS A O 1
ATOM 1523 N N . CYS A 1 188 ? -15.917 6.950 -1.050 1.00 82.31 188 CYS A N 1
ATOM 1524 C CA . CYS A 1 188 ? -17.276 6.446 -1.232 1.00 82.31 188 CYS A CA 1
ATOM 1525 C C . CYS A 1 188 ? -17.478 6.119 -2.711 1.00 82.31 188 CYS A C 1
ATOM 1527 O O . CYS A 1 188 ? -17.670 7.009 -3.547 1.00 82.31 188 CYS A O 1
ATOM 1529 N N . LYS A 1 189 ? -17.410 4.838 -3.075 1.00 79.44 189 LYS A N 1
ATOM 1530 C CA . LYS A 1 189 ? -17.610 4.441 -4.471 1.00 79.44 189 LYS A CA 1
ATOM 1531 C C . LYS A 1 189 ? -19.080 4.568 -4.871 1.00 79.44 189 LYS A C 1
ATOM 1533 O O . LYS A 1 189 ? -19.969 4.116 -4.166 1.00 79.44 189 LYS A O 1
ATOM 1538 N N . GLY A 1 190 ? -19.316 5.138 -6.052 1.00 75.62 190 GLY A N 1
ATOM 1539 C CA . GLY A 1 190 ? -20.662 5.390 -6.583 1.00 75.62 190 GLY A CA 1
ATOM 1540 C C . GLY A 1 190 ? -21.101 6.849 -6.456 1.00 75.62 190 GLY A C 1
ATOM 1541 O O . GLY A 1 190 ? -21.986 7.274 -7.192 1.00 75.62 190 GLY A O 1
ATOM 1542 N N . PHE A 1 191 ? -20.410 7.640 -5.633 1.00 76.56 191 PHE A N 1
ATOM 1543 C CA . PHE A 1 191 ? -20.605 9.083 -5.528 1.00 76.56 191 PHE A CA 1
ATOM 1544 C C . PHE A 1 191 ? -19.364 9.824 -6.022 1.00 76.56 191 PHE A C 1
ATOM 1546 O O . PHE A 1 191 ? -18.233 9.373 -5.843 1.00 76.56 191 PHE A O 1
ATOM 1553 N N . ARG A 1 192 ? -19.565 10.977 -6.668 1.00 75.94 192 ARG A N 1
ATOM 1554 C CA . ARG A 1 192 ? -18.461 11.911 -6.908 1.00 75.94 192 ARG A CA 1
ATOM 1555 C C . ARG A 1 192 ? -18.297 12.755 -5.655 1.00 75.94 192 ARG A C 1
ATOM 1557 O O . ARG A 1 192 ? -19.180 13.545 -5.339 1.00 75.94 192 ARG A O 1
ATOM 1564 N N . LEU A 1 193 ? -17.168 12.587 -4.978 1.00 76.25 193 LEU A N 1
ATOM 1565 C CA . LEU A 1 193 ? -16.745 13.491 -3.919 1.00 76.25 193 LEU A CA 1
ATOM 1566 C C . LEU A 1 193 ? -16.317 14.804 -4.581 1.00 76.25 193 LEU A C 1
ATOM 1568 O O . LEU A 1 193 ? -15.299 14.869 -5.268 1.00 76.25 193 LEU A O 1
ATOM 1572 N N . ASN A 1 194 ? -17.178 15.811 -4.485 1.00 77.25 194 ASN A N 1
ATOM 1573 C CA . ASN A 1 194 ? -16.862 17.194 -4.818 1.00 77.25 194 ASN A CA 1
ATOM 1574 C C . ASN A 1 194 ? -16.676 17.979 -3.509 1.00 77.25 194 ASN A C 1
ATOM 1576 O O . ASN A 1 194 ? -17.041 17.487 -2.442 1.00 77.25 194 ASN A O 1
ATOM 1580 N N . ALA A 1 195 ? -16.135 19.196 -3.590 1.00 74.50 195 ALA A N 1
ATOM 1581 C CA . ALA A 1 195 ? -15.849 20.010 -2.404 1.00 74.50 195 ALA A CA 1
ATOM 1582 C C . ALA A 1 195 ? -17.071 20.172 -1.474 1.00 74.50 195 ALA A C 1
ATOM 1584 O O . ALA A 1 195 ? -16.944 20.075 -0.260 1.00 74.50 195 ALA A O 1
ATOM 1585 N N . GLU A 1 196 ? -18.271 20.323 -2.044 1.00 76.00 196 GLU A N 1
ATOM 1586 C CA . GLU A 1 196 ? -19.514 20.465 -1.276 1.00 76.00 196 GLU A CA 1
ATOM 1587 C C . GLU A 1 196 ? -19.896 19.194 -0.495 1.00 76.00 196 GLU A C 1
ATOM 1589 O O . GLU A 1 196 ? -20.444 19.266 0.604 1.00 76.00 196 GLU A O 1
ATOM 1594 N N . VAL A 1 197 ? -19.647 18.013 -1.066 1.00 74.00 197 VAL A N 1
ATOM 1595 C CA . VAL A 1 197 ? -19.878 16.731 -0.390 1.00 74.00 197 VAL A CA 1
ATOM 1596 C C . VAL A 1 197 ? -18.793 16.484 0.652 1.00 74.00 197 VAL A C 1
ATOM 1598 O O . VAL A 1 197 ? -19.121 16.048 1.749 1.00 74.00 197 VAL A O 1
ATOM 1601 N N . GLU A 1 198 ? -17.531 16.798 0.354 1.00 72.56 198 GLU A N 1
ATOM 1602 C CA . GLU A 1 198 ? -16.419 16.646 1.303 1.00 72.56 198 GLU A CA 1
ATOM 1603 C C . GLU A 1 198 ? -16.616 17.486 2.570 1.00 72.56 198 GLU A C 1
ATOM 1605 O O . GLU A 1 198 ? -16.408 16.967 3.663 1.00 72.56 198 GLU A O 1
ATOM 1610 N N . GLU A 1 199 ? -17.110 18.723 2.450 1.00 73.31 199 GLU A N 1
ATOM 1611 C CA . GLU A 1 199 ? -17.452 19.576 3.602 1.00 73.31 199 GLU A CA 1
ATOM 1612 C C . GLU A 1 199 ? -18.550 18.980 4.497 1.00 73.31 199 GLU A C 1
ATOM 1614 O O . GLU A 1 199 ? -18.615 19.270 5.692 1.00 73.31 199 GLU A O 1
ATOM 1619 N N . LYS A 1 200 ? -19.426 18.143 3.932 1.00 75.75 200 LYS A N 1
ATOM 1620 C CA . LYS A 1 200 ? -20.540 17.515 4.657 1.00 75.75 200 LYS A CA 1
ATOM 1621 C C . LYS A 1 200 ? -20.162 16.174 5.282 1.00 75.75 200 LYS A C 1
ATOM 1623 O O . LYS A 1 200 ? -20.934 15.669 6.100 1.00 75.75 200 LYS A O 1
ATOM 1628 N N . ILE A 1 201 ? -19.022 15.583 4.914 1.00 74.69 201 ILE A N 1
ATOM 1629 C CA . ILE A 1 201 ? -18.573 14.319 5.500 1.00 74.69 201 ILE A CA 1
ATOM 1630 C C . ILE A 1 201 ? -17.909 14.613 6.842 1.00 74.69 201 ILE A C 1
ATOM 1632 O O . ILE A 1 201 ? -16.834 15.200 6.919 1.00 74.69 201 ILE A O 1
ATOM 1636 N N . THR A 1 202 ? -18.543 14.147 7.911 1.00 74.75 202 THR A N 1
ATOM 1637 C CA . THR A 1 202 ? -18.027 14.232 9.277 1.00 74.75 202 THR A CA 1
ATOM 1638 C C . THR A 1 202 ? -17.944 12.838 9.879 1.00 74.75 202 THR A C 1
ATOM 1640 O O . THR A 1 202 ? -18.831 12.015 9.664 1.00 74.75 202 THR A O 1
ATOM 1643 N N . LEU A 1 203 ? -16.892 12.571 10.654 1.00 71.25 203 LEU A N 1
ATOM 1644 C CA . LEU A 1 203 ? -16.749 11.308 11.394 1.00 71.25 203 LEU A CA 1
ATOM 1645 C C . LEU A 1 203 ? -17.493 11.320 12.734 1.00 71.25 203 LEU A C 1
ATOM 1647 O O . LEU A 1 203 ? -17.652 10.273 13.361 1.00 71.25 203 LEU A O 1
ATOM 1651 N N . ASP A 1 204 ? -17.937 12.495 13.175 1.00 73.44 204 ASP A N 1
ATOM 1652 C CA . ASP A 1 204 ? -18.641 12.658 14.436 1.00 73.44 204 ASP A CA 1
ATOM 1653 C C . ASP A 1 204 ? -20.074 12.135 14.323 1.00 73.44 204 ASP A C 1
ATOM 1655 O O . ASP A 1 204 ? -20.799 12.423 13.364 1.00 73.44 204 ASP A O 1
ATOM 1659 N N . LYS A 1 205 ? -20.501 11.373 15.335 1.00 58.28 205 LYS A N 1
ATOM 1660 C CA . LYS A 1 205 ? -21.917 11.053 15.512 1.00 58.28 205 LYS A CA 1
ATOM 1661 C C . LYS A 1 205 ? -22.639 12.341 15.910 1.00 58.28 205 LYS A C 1
ATOM 1663 O O . LYS A 1 205 ? -22.328 12.903 16.957 1.00 58.28 205 LYS A O 1
ATOM 1668 N N . LYS A 1 206 ? -23.564 12.797 15.063 1.00 43.75 206 LYS A N 1
ATOM 1669 C CA . LYS A 1 206 ? -24.558 13.811 15.437 1.00 43.75 206 LYS A CA 1
ATOM 1670 C C . LYS A 1 206 ? -25.550 13.260 16.453 1.00 43.75 206 LYS A C 1
ATOM 1672 O O . LYS A 1 206 ? -25.843 12.044 16.378 1.00 43.75 206 LYS A O 1
#

Nearest PDB structures (foldseek):
  8sik-assembly1_A  TM=3.185E-01  e=9.325E+00  Homo sapiens

Secondary structure (DSSP, 8-state):
-HHHHHHHHHHHHHHHHHHSS--SHHHHHHHHHHHHHHHHH-----TTTS-TT--STTTTHHHHHHHHHH-SS---GGG----HHHHHHHHHHHHHHHHHTTHHHHHHHHHHHHHGGGEEEE-SS-EEE---S-HHHHHHHHTB-SSTT-B--HHHHHH--S-EEEEEEEETTEEEEEETTS-EEEEETTS---HHHHHH---S--